Protein 4GYM (pdb70)

CATH classification: 3.10.180.10

Foldseek 3Di:
DAAAEEAEDEDQFQVLQVVLVVLLVDDWDPVQDDRADTWCQDPRYIYYGYLVVVCVVDPDHDDQLQVDADDEAEHEAPDPVSQCVNVVSQVVSPWAADDDWDDPQIKGWTQHNRNHIYMYYHPVPCPDDDD/DVPPPDDAAEEEEDEDQFQVLQVVLVVLLVDDWDVVQDDRADTWPLDPRYIYYGHNVVVCVVDPDHDDQLQVDADDEAEHEAPDPVSQVVNVVSQVVSQWAADDDWPPPCTKGWTQHNRNHIYMYYHPCCVVPPPVD

Sequence (268 aa):
QSRLTFVNLPVADVAASQAFFGTLGFEFNPKFTDESCACVVSEQAFVLIDRARFADFTSKPIADATATTEAIVCVSAIDRDDVDRFADTALGAGGTVARDPDYGFYGRSFHDLDGHLLWEVWSAEAVDAQPVSNAASQSRLTFVNLPVADVAASQAFFGTLGFEFNPKFTDESCACVVSEQAFVLIDRARFADFTSKPIADATATTEAIVCVSAIDRDDVDRFADTALGAGGTVARDPDYGFYGRSFHDLDGHLLWEEVWSAEAVEEQGPAD

Radius of gyration: 17.68 Å; Cα contacts (8 Å, |Δi|>4): 600; chains: 2; bounding box: 45×44×38 Å

Nearest PDB structures (foldseek):
  4gym-assembly1_A  TM=1.008E+00  e=8.991E-26  Conexibacter woesei DSM 14684
  4gym-assembly1_B  TM=9.732E-01  e=5.922E-24  Conexibacter woesei DSM 14684
  4pav-assembly6_F  TM=8.507E-01  e=1.527E-09  Staphylococcus aureus
  4pav-assembly2_B  TM=8.126E-01  e=8.628E-10  Staphylococcus aureus
  1npb-assembly2_D  TM=7.392E-01  e=2.904E-06  Serratia marcescens

InterPro domains:
  IPR029068 Glyoxalase/Bleomycin resistance protein/Dihydroxybiphenyl dioxygenase [G3DSA:3.10.180.10] (1-146)
  IPR029068 Glyoxalase/Bleomycin resistance protein/Dihydroxybiphenyl dioxygenase [SSF54593] (6-134)
  IPR037523 Vicinal oxygen chelate (VOC), core domain [PS51819] (6-130)
  IPR053863 Glyoxalase/Bleomycin resistance-like, N-terminal [PF22677] (6-46)

Organism: Conexibacter woesei (strain DSM 14684 / CCUG 47730 / CIP 108061 / JCM 11494 / NBRC 100937 / ID131577) (NCBI:txid469383)

Secondary structure (DSSP, 8-state):
----EEEE-EES-HHHHHHHHHHTT----GGG-BTTB----BTTEE--EEHHHHGGG-SSPBP-TTT-BS-EEEE--SSHHHHHHHHHHHHHTT-EE-S---------EEE-TT--EEE---TTT---B--/----PPP--EEEE-EES-HHHHHHHHHHTT--B-GGG-BTTB----BTTEE--EEHHHHGGG-SSPBP-TTT-BS-EEEE--SSHHHHHHHHHHHHHTT-EEEE---------EEE-TT--EEE---HHHHHH-TT-

Structure (mmCIF, N/CA/C/O backbone):
data_4GYM
#
_entry.id   4GYM
#
_cell.length_a   58.943
_cell.length_b   58.943
_cell.length_c   164.990
_cell.angle_alpha   90.000
_cell.angle_beta   90.000
_cell.angle_gamma   90.000
#
_symmetry.space_group_name_H-M   'P 43 21 2'
#
loop_
_entity.id
_entity.type
_entity.pdbx_description
1 polymer 'Glyoxalase/bleomycin resistance protein/dioxygenase'
2 non-polymer 'POTASSIUM ION'
3 non-polymer 'SODIUM ION'
4 non-polymer 2-AMINO-2-HYDROXYMETHYL-PROPANE-1,3-DIOL
5 water water
#
loop_
_atom_site.group_PDB
_atom_site.id
_atom_site.type_symbol
_atom_site.label_atom_id
_atom_site.label_alt_id
_atom_site.label_comp_id
_atom_site.label_asym_id
_atom_site.label_entity_id
_atom_site.label_seq_id
_atom_site.pdbx_PDB_ins_code
_atom_site.Cartn_x
_atom_site.Cartn_y
_atom_site.Cartn_z
_atom_site.occupancy
_atom_site.B_iso_or_equiv
_atom_site.auth_seq_id
_atom_site.auth_comp_id
_atom_site.auth_asym_id
_atom_site.auth_atom_id
_atom_site.pdbx_PDB_model_num
ATOM 1 N N . GLN A 1 7 ? 33.460 4.417 72.379 1.00 40.10 4 GLN A N 1
ATOM 2 C CA . GLN A 1 7 ? 32.490 5.522 72.147 1.00 32.61 4 GLN A CA 1
ATOM 3 C C . GLN A 1 7 ? 31.755 5.308 70.823 1.00 29.25 4 GLN A C 1
ATOM 4 O O . GLN A 1 7 ? 32.270 4.628 69.937 1.00 29.69 4 GLN A O 1
ATOM 10 N N . SER A 1 8 ? 30.565 5.892 70.690 1.00 25.91 5 SER A N 1
ATOM 11 C CA . SER A 1 8 ? 29.832 5.888 69.410 1.00 22.14 5 SER A CA 1
ATOM 12 C C . SER A 1 8 ? 30.678 6.542 68.318 1.00 19.79 5 SER A C 1
ATOM 13 O O . SER A 1 8 ? 31.382 7.515 68.569 1.00 23.11 5 SER A O 1
ATOM 16 N N . ARG A 1 9 ? 30.638 5.948 67.137 1.00 13.57 6 ARG A N 1
ATOM 17 C CA . ARG A 1 9 ? 31.218 6.500 65.906 1.00 11.74 6 ARG A CA 1
ATOM 18 C C . ARG A 1 9 ? 30.076 6.727 64.927 1.00 11.09 6 ARG A C 1
ATOM 19 O O . ARG A 1 9 ? 29.028 6.045 64.998 1.00 11.75 6 ARG A O 1
ATOM 27 N N . LEU A 1 10 ? 30.258 7.680 64.013 1.00 9.81 7 LEU A N 1
ATOM 28 C CA . LEU A 1 10 ? 29.358 7.789 62.859 1.00 8.75 7 LEU A CA 1
ATOM 29 C C . LEU A 1 10 ? 29.656 6.663 61.855 1.00 8.67 7 LEU A C 1
ATOM 30 O O . LEU A 1 10 ? 30.783 6.151 61.782 1.00 10.34 7 LEU A O 1
ATOM 35 N N . THR A 1 11 ? 28.636 6.294 61.081 1.00 7.81 8 THR A N 1
ATOM 36 C CA . THR A 1 11 ? 28.725 5.238 60.069 1.00 7.22 8 THR A CA 1
ATOM 37 C C . THR A 1 11 ? 28.424 5.803 58.696 1.00 7.64 8 THR A C 1
ATOM 38 O O . THR A 1 11 ? 27.416 6.486 58.512 1.00 8.00 8 THR A O 1
ATOM 42 N N . PHE A 1 12 ? 29.298 5.515 57.740 1.00 8.16 9 PHE A N 1
ATOM 43 C CA . PHE A 1 12 ? 29.058 5.922 56.330 1.00 8.52 9 PHE A CA 1
ATOM 44 C C . PHE A 1 12 ? 29.138 4.667 55.495 1.00 8.54 9 PHE A C 1
ATOM 45 O O . PHE A 1 12 ? 30.209 4.068 55.381 1.00 10.45 9 PHE A O 1
ATOM 53 N N . VAL A 1 13 ? 28.018 4.245 54.929 1.00 7.86 10 VAL A N 1
ATOM 54 C CA . VAL A 1 13 ? 28.004 3.038 54.098 1.00 7.80 10 VAL A CA 1
ATOM 55 C C . VAL A 1 13 ? 28.194 3.500 52.656 1.00 8.67 10 VAL A C 1
ATOM 56 O O . VAL A 1 13 ? 27.344 4.235 52.134 1.00 9.29 10 VAL A O 1
ATOM 60 N N . ASN A 1 14 ? 29.320 3.147 52.037 1.00 7.66 11 ASN A N 1
ATOM 61 C CA . ASN A 1 14 ? 29.610 3.641 50.683 1.00 7.68 11 ASN A CA 1
ATOM 62 C C . ASN A 1 14 ? 29.219 2.608 49.654 1.00 7.66 11 ASN A C 1
ATOM 63 O O . ASN A 1 14 ? 29.707 1.473 49.704 1.00 8.20 11 ASN A O 1
ATOM 68 N N . LEU A 1 15 ? 28.328 3.003 48.738 1.00 7.34 12 LEU A N 1
ATOM 69 C CA . LEU A 1 15 ? 27.839 2.089 47.711 1.00 7.54 12 LEU A CA 1
ATOM 70 C C . LEU A 1 15 ? 28.138 2.650 46.352 1.00 7.51 12 LEU A C 1
ATOM 71 O O . LEU A 1 15 ? 27.856 3.802 46.104 1.00 8.68 12 LEU A O 1
ATOM 76 N N . PRO A 1 16 ? 28.674 1.838 45.445 1.00 7.78 13 PRO A N 1
ATOM 77 C CA . PRO A 1 16 ? 28.911 2.315 44.062 1.00 7.95 13 PRO A CA 1
ATOM 78 C C . PRO A 1 16 ? 27.625 2.346 43.249 1.00 8.22 13 PRO A C 1
ATOM 79 O O . PRO A 1 16 ? 26.790 1.428 43.342 1.00 9.44 13 PRO A O 1
ATOM 83 N N . VAL A 1 17 ? 27.443 3.407 42.473 1.00 8.37 14 VAL A N 1
ATOM 84 C CA . VAL A 1 17 ? 26.239 3.551 41.640 1.00 8.75 14 VAL A CA 1
ATOM 85 C C . VAL A 1 17 ? 26.625 3.993 40.240 1.00 8.95 14 VAL A C 1
ATOM 86 O O . VAL A 1 17 ? 27.629 4.685 40.066 1.00 9.88 14 VAL A O 1
ATOM 90 N N . ALA A 1 18 ? 25.845 3.572 39.242 1.00 9.78 15 ALA A N 1
ATOM 91 C CA . ALA A 1 18 ? 26.122 3.951 37.858 1.00 10.66 15 ALA A CA 1
ATOM 92 C C . ALA A 1 18 ? 25.770 5.410 37.584 1.00 11.56 15 ALA A C 1
ATOM 93 O O . ALA A 1 18 ? 26.407 6.051 36.732 1.00 14.25 15 ALA A O 1
ATOM 95 N N . ASP A 1 19 ? 24.734 5.919 38.254 1.00 10.36 16 ASP A N 1
ATOM 96 C CA . ASP A 1 19 ? 24.184 7.250 37.931 1.00 11.86 16 ASP A CA 1
ATOM 97 C C . ASP A 1 19 ? 23.776 7.866 39.269 1.00 10.82 16 ASP A C 1
ATOM 98 O O . ASP A 1 19 ? 22.739 7.519 39.837 1.00 11.28 16 ASP A O 1
ATOM 103 N N . VAL A 1 20 ? 24.631 8.750 39.778 1.00 10.66 17 VAL A N 1
ATOM 104 C CA . VAL A 1 20 ? 24.401 9.416 41.068 1.00 10.85 17 VAL A CA 1
ATOM 105 C C . VAL A 1 20 ? 23.060 10.147 41.081 1.00 9.95 17 VAL A C 1
ATOM 106 O O . VAL A 1 20 ? 22.281 10.015 42.019 1.00 10.51 17 VAL A O 1
ATOM 110 N N . ALA A 1 21 ? 22.777 10.909 40.032 1.00 11.50 18 ALA A N 1
ATOM 111 C CA . ALA A 1 21 ? 21.520 11.645 39.987 1.00 11.76 18 ALA A CA 1
ATOM 112 C C . ALA A 1 21 ? 20.314 10.715 40.053 1.00 11.72 18 ALA A C 1
ATOM 113 O O . ALA A 1 21 ? 19.356 10.995 40.795 1.00 12.28 18 ALA A O 1
ATOM 115 N N . ALA A 1 22 ? 20.372 9.593 39.340 1.00 11.23 19 ALA A N 1
ATOM 116 C CA . ALA A 1 22 ? 19.226 8.650 39.345 1.00 12.05 19 ALA A CA 1
ATOM 117 C C . ALA A 1 22 ? 19.080 8.037 40.739 1.00 10.90 19 ALA A C 1
ATOM 118 O O . ALA A 1 22 ? 17.964 7.823 41.226 1.00 12.85 19 ALA A O 1
ATOM 120 N N . SER A 1 23 ? 20.206 7.744 41.388 1.00 9.90 20 SER A N 1
ATOM 121 C CA . SER A 1 23 ? 20.158 7.109 42.719 1.00 9.96 20 SER A CA 1
ATOM 122 C C . SER A 1 23 ? 19.632 8.085 43.745 1.00 10.31 20 SER A C 1
ATOM 123 O O . SER A 1 23 ? 18.821 7.732 44.591 1.00 10.52 20 SER A O 1
ATOM 126 N N . GLN A 1 24 ? 20.112 9.323 43.670 1.00 10.34 21 GLN A N 1
ATOM 127 C CA . GLN A 1 24 ? 19.657 10.365 44.571 1.00 11.82 21 GLN A CA 1
ATOM 128 C C . GLN A 1 24 ? 18.149 10.572 44.416 1.00 11.42 21 GLN A C 1
ATOM 129 O O . GLN A 1 24 ? 17.449 10.716 45.409 1.00 13.90 21 GLN A O 1
ATOM 135 N N . ALA A 1 25 ? 17.642 10.561 43.185 1.00 11.09 22 ALA A N 1
ATOM 136 C CA . ALA A 1 25 ? 16.180 10.678 42.982 1.00 12.02 22 ALA A CA 1
ATOM 137 C C . ALA A 1 25 ? 15.421 9.475 43.580 1.00 10.81 22 ALA A C 1
ATOM 138 O O . ALA A 1 25 ? 14.355 9.637 44.165 1.00 14.67 22 ALA A O 1
ATOM 140 N N . PHE A 1 26 ? 15.944 8.272 43.384 1.00 10.23 23 PHE A N 1
ATOM 141 C CA . PHE A 1 26 ? 15.307 7.053 43.923 1.00 10.00 23 PHE A CA 1
ATOM 142 C C . PHE A 1 26 ? 15.147 7.134 45.440 1.00 10.16 23 PHE A C 1
ATOM 143 O O . PHE A 1 26 ? 14.047 6.936 45.999 1.00 10.91 23 PHE A O 1
ATOM 151 N N . PHE A 1 27 ? 16.256 7.422 46.117 1.00 9.37 24 PHE A N 1
ATOM 152 C CA . PHE A 1 27 ? 16.233 7.533 47.572 1.00 9.05 24 PHE A CA 1
ATOM 153 C C . PHE A 1 27 ? 15.471 8.743 48.089 1.00 10.41 24 PHE A C 1
ATOM 154 O O . PHE A 1 27 ? 14.848 8.666 49.157 1.00 10.98 24 PHE A O 1
ATOM 162 N N . GLY A 1 28 ? 15.459 9.838 47.323 1.00 10.59 25 GLY A N 1
ATOM 163 C CA . GLY A 1 28 ? 14.604 10.973 47.671 1.00 11.69 25 GLY A CA 1
ATOM 164 C C . GLY A 1 28 ? 13.117 10.572 47.653 1.00 12.40 25 GLY A C 1
ATOM 165 O O . GLY A 1 28 ? 12.318 10.953 48.530 1.00 14.64 25 GLY A O 1
ATOM 166 N N . THR A 1 29 ? 12.745 9.762 46.668 1.00 12.29 26 THR A N 1
ATOM 167 C CA . THR A 1 29 ? 11.378 9.261 46.542 1.00 13.79 26 THR A CA 1
ATOM 168 C C . THR A 1 29 ? 10.985 8.405 47.750 1.00 12.41 26 THR A C 1
ATOM 169 O O . THR A 1 29 ? 9.809 8.425 48.201 1.00 14.08 26 THR A O 1
ATOM 173 N N . LEU A 1 30 ? 11.968 7.687 48.295 1.00 12.50 27 LEU A N 1
ATOM 174 C CA . LEU A 1 30 ? 11.778 6.944 49.553 1.00 11.13 27 LEU A CA 1
ATOM 175 C C . LEU A 1 30 ? 11.715 7.816 50.814 1.00 13.22 27 LEU A C 1
ATOM 176 O O . LEU A 1 30 ? 11.410 7.318 51.894 1.00 14.58 27 LEU A O 1
ATOM 181 N N . GLY A 1 31 ? 11.980 9.114 50.672 1.00 11.84 28 GLY A N 1
ATOM 182 C CA . GLY A 1 31 ? 11.836 10.046 51.790 1.00 13.68 28 GLY A CA 1
ATOM 183 C C . GLY A 1 31 ? 13.140 10.414 52.467 1.00 13.72 28 GLY A C 1
ATOM 184 O O . GLY A 1 31 ? 13.130 11.103 53.482 1.00 16.19 28 GLY A O 1
ATOM 185 N N . PHE A 1 32 ? 14.267 9.949 51.931 1.00 12.74 29 PHE A N 1
ATOM 186 C CA . PHE A 1 32 ? 15.579 10.350 52.491 1.00 10.75 29 PHE A CA 1
ATOM 187 C C . PHE A 1 32 ? 15.992 11.762 52.088 1.00 12.41 29 PHE A C 1
ATOM 188 O O . PHE A 1 32 ? 15.779 12.161 50.945 1.00 14.88 29 PHE A O 1
ATOM 196 N N . GLU A 1 33 ? 16.557 12.491 53.047 1.00 14.37 30 GLU A N 1
ATOM 197 C CA . GLU A 1 33 ? 17.201 13.801 52.837 1.00 14.66 30 GLU A CA 1
ATOM 198 C C . GLU A 1 33 ? 18.654 13.581 52.456 1.00 12.69 30 GLU A C 1
ATOM 199 O O . GLU A 1 33 ? 19.228 12.527 52.773 1.00 11.23 30 GLU A O 1
ATOM 205 N N . PHE A 1 34 ? 19.252 14.573 51.794 1.00 12.91 31 PHE A N 1
ATOM 206 C CA . PHE A 1 34 ? 20.675 14.524 51.436 1.00 11.64 31 PHE A CA 1
ATOM 207 C C . PHE A 1 34 ? 21.417 15.704 52.058 1.00 12.29 31 PHE A C 1
ATOM 208 O O . PHE A 1 34 ? 20.876 16.810 52.155 1.00 15.38 31 PHE A O 1
ATOM 216 N N . ASN A 1 35 ? 22.656 15.485 52.466 1.00 11.74 32 ASN A N 1
ATOM 217 C CA . ASN A 1 35 ? 23.451 16.596 52.961 1.00 11.68 32 ASN A CA 1
ATOM 218 C C . ASN A 1 35 ? 24.140 17.302 51.794 1.00 11.65 32 ASN A C 1
ATOM 219 O O . ASN A 1 35 ? 25.021 16.718 51.153 1.00 12.11 32 ASN A O 1
ATOM 224 N N . PRO A 1 36 ? 23.736 18.559 51.506 1.00 12.00 33 PRO A N 1
ATOM 225 C CA . PRO A 1 36 ? 24.299 19.225 50.335 1.00 13.54 33 PRO A CA 1
ATOM 226 C C . PRO A 1 36 ? 25.811 19.425 50.414 1.00 14.25 33 PRO A C 1
ATOM 227 O O . PRO A 1 36 ? 26.475 19.471 49.383 1.00 16.31 33 PRO A O 1
ATOM 231 N N . LYS A 1 37 ? 26.359 19.527 51.616 1.00 15.02 34 LYS A N 1
ATOM 232 C CA . LYS A 1 37 ? 27.800 19.769 51.788 1.00 16.61 34 LYS A CA 1
ATOM 233 C C . LYS A 1 37 ? 28.670 18.569 51.423 1.00 16.87 34 LYS A C 1
ATOM 234 O O . LYS A 1 37 ? 29.884 18.714 51.187 1.00 17.72 34 LYS A O 1
ATOM 240 N N . PHE A 1 38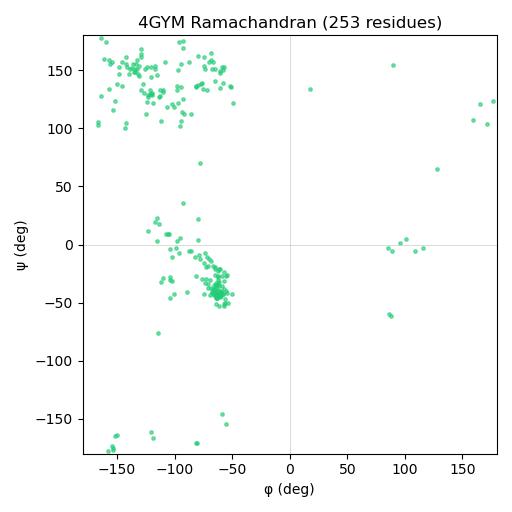 ? 28.044 17.388 51.383 1.00 14.42 35 PHE A N 1
ATOM 241 C CA . PHE A 1 38 ? 28.714 16.137 51.005 1.00 14.02 35 PHE A CA 1
ATOM 242 C C . PHE A 1 38 ? 28.119 15.527 49.744 1.00 13.81 35 PHE A C 1
ATOM 243 O O . PHE A 1 38 ? 28.328 14.335 49.457 1.00 16.33 35 PHE A O 1
ATOM 251 N N . THR A 1 39 ? 27.417 16.358 48.976 1.00 13.38 36 THR A N 1
ATOM 252 C CA . THR A 1 39 ? 26.755 15.903 47.762 1.00 14.09 36 THR A CA 1
ATOM 253 C C . THR A 1 39 ? 27.229 16.707 46.555 1.00 15.64 36 THR A C 1
ATOM 254 O O . THR A 1 39 ? 27.206 17.945 46.571 1.00 17.93 36 THR A O 1
ATOM 258 N N . ASP A 1 40 ? 27.672 16.003 45.517 1.00 16.00 37 ASP A N 1
ATOM 259 C CA . ASP A 1 40 ? 28.071 16.648 44.265 1.00 17.97 37 ASP A CA 1
ATOM 260 C C . ASP A 1 40 ? 27.801 15.678 43.111 1.00 19.17 37 ASP A C 1
ATOM 261 O O . ASP A 1 40 ? 27.056 14.717 43.287 1.00 17.79 37 ASP A O 1
ATOM 266 N N . GLU A 1 41 ? 28.375 15.922 41.933 1.00 20.57 38 GLU A N 1
ATOM 267 C CA . GLU A 1 41 ? 28.058 15.073 40.775 1.00 21.69 38 GLU A CA 1
ATOM 268 C C . GLU A 1 41 ? 28.519 13.643 40.960 1.00 20.65 38 GLU A C 1
ATOM 269 O O . GLU A 1 41 ? 27.955 12.723 40.366 1.00 26.85 38 GLU A O 1
ATOM 275 N N . SER A 1 42 ? 29.550 13.448 41.772 1.00 17.21 39 SER A N 1
ATOM 276 C CA . SER A 1 42 ? 30.126 12.114 41.898 1.00 18.04 39 SER A CA 1
ATOM 277 C C . SER A 1 42 ? 29.763 11.378 43.193 1.00 14.17 39 SER A C 1
ATOM 278 O O . SER A 1 42 ? 30.161 10.221 43.371 1.00 12.74 39 SER A O 1
ATOM 281 N N . CYS A 1 43 ? 29.034 12.037 44.094 1.00 13.61 40 CYS A N 1
ATOM 282 C CA . CYS A 1 43 ? 28.679 11.420 45.382 1.00 13.03 40 CYS A CA 1
ATOM 283 C C . CYS A 1 43 ? 27.452 12.083 45.928 1.00 13.40 40 CYS A C 1
ATOM 284 O O . CYS A 1 43 ? 27.404 13.299 45.960 1.00 15.12 40 CYS A O 1
ATOM 287 N N . ALA A 1 44 ? 26.481 11.303 46.401 1.00 12.38 41 ALA A N 1
ATOM 288 C CA . ALA A 1 44 ? 25.336 11.889 47.131 1.00 11.65 41 ALA A CA 1
ATOM 289 C C . ALA A 1 44 ? 25.274 11.312 48.531 1.00 12.02 41 ALA A C 1
ATOM 290 O O . ALA A 1 44 ? 25.363 10.093 48.715 1.00 11.77 41 ALA A O 1
ATOM 292 N N . CYS A 1 45 ? 25.182 12.199 49.513 1.00 10.94 42 CYS A N 1
ATOM 293 C CA . CYS A 1 45 ? 25.213 11.819 50.926 1.00 11.31 42 CYS A CA 1
ATOM 294 C C . CYS A 1 45 ? 23.807 11.676 51.492 1.00 11.21 42 CYS A C 1
ATOM 295 O O . CYS A 1 45 ? 23.193 12.670 51.898 1.00 12.04 42 CYS A O 1
ATOM 306 N N . VAL A 1 47 ? 21.044 10.835 54.122 1.00 8.29 44 VAL A N 1
ATOM 307 C CA . VAL A 1 47 ? 20.986 10.897 55.578 1.00 8.70 44 VAL A CA 1
ATOM 308 C C . VAL A 1 47 ? 19.990 9.835 56.056 1.00 8.57 44 VAL A C 1
ATOM 309 O O . VAL A 1 47 ? 18.830 9.855 55.666 1.00 10.49 44 VAL A O 1
ATOM 313 N N . VAL A 1 48 ? 20.435 8.921 56.919 1.00 8.75 45 VAL A N 1
ATOM 314 C CA . VAL A 1 48 ? 19.512 7.953 57.509 1.00 8.50 45 VAL A CA 1
ATOM 315 C C . VAL A 1 48 ? 19.133 8.374 58.930 1.00 9.06 45 VAL A C 1
ATOM 316 O O . VAL A 1 48 ? 17.962 8.284 59.328 1.00 9.87 45 VAL A O 1
ATOM 320 N N . SER A 1 49 ? 20.129 8.831 59.685 1.00 8.74 46 SER A N 1
ATOM 321 C CA . SER A 1 49 ? 19.900 9.452 60.984 1.00 8.91 46 SER A CA 1
ATOM 322 C C . SER A 1 49 ? 21.065 10.408 61.232 1.00 10.33 46 SER A C 1
ATOM 323 O O . SER A 1 49 ? 21.941 10.558 60.363 1.00 10.29 46 SER A O 1
ATOM 326 N N . GLU A 1 50 ? 21.105 11.016 62.428 1.00 10.17 47 GLU A N 1
ATOM 327 C CA . GLU A 1 50 ? 22.273 11.846 62.808 1.00 11.43 47 GLU A CA 1
ATOM 328 C C . GLU A 1 50 ? 23.573 11.052 62.823 1.00 10.47 47 GLU A C 1
ATOM 329 O O . GLU A 1 50 ? 24.656 11.641 62.750 1.00 11.66 47 GLU A O 1
ATOM 335 N N . GLN A 1 51 ? 23.474 9.722 62.936 1.00 8.64 48 GLN A N 1
ATOM 336 C CA . GLN A 1 51 ? 24.669 8.922 63.145 1.00 9.39 48 GLN A CA 1
ATOM 337 C C . GLN A 1 51 ? 24.974 7.968 61.986 1.00 8.36 48 GLN A C 1
ATOM 338 O O . GLN A 1 51 ? 25.901 7.206 62.060 1.00 9.08 48 GLN A O 1
ATOM 344 N N . ALA A 1 52 ? 24.191 8.002 60.917 1.00 7.84 49 ALA A N 1
ATOM 345 C CA . ALA A 1 52 ? 24.443 7.075 59.817 1.00 7.54 49 ALA A CA 1
ATOM 346 C C . ALA A 1 52 ? 24.028 7.654 58.504 1.00 7.53 49 ALA A C 1
ATOM 347 O O . ALA A 1 52 ? 22.948 8.246 58.392 1.00 7.45 49 ALA A O 1
ATOM 349 N N . PHE A 1 53 ? 24.875 7.425 57.502 1.00 7.65 50 PHE A N 1
ATOM 350 C CA . PHE A 1 53 ? 24.726 8.013 56.175 1.00 8.01 50 PHE A CA 1
ATOM 351 C C . PHE A 1 53 ? 25.047 6.948 55.154 1.00 8.52 50 PHE A C 1
ATOM 352 O O . PHE A 1 53 ? 25.858 6.043 55.418 1.00 8.61 50 PHE A O 1
ATOM 360 N N . VAL A 1 54 ? 24.432 7.069 53.981 1.00 7.95 51 VAL A N 1
ATOM 361 C CA . VAL A 1 54 ? 24.754 6.161 52.897 1.00 8.53 51 VAL A CA 1
ATOM 362 C C . VAL A 1 54 ? 25.298 7.036 51.768 1.00 8.95 51 VAL A C 1
ATOM 363 O O . VAL A 1 54 ? 24.593 7.920 51.272 1.00 9.74 51 VAL A O 1
ATOM 383 N N . LEU A 1 56 ? 26.308 7.492 48.097 1.00 9.05 53 LEU A N 1
ATOM 384 C CA . LEU A 1 56 ? 26.058 6.953 46.758 1.00 10.12 53 LEU A CA 1
ATOM 385 C C . LEU A 1 56 ? 27.131 7.501 45.841 1.00 11.85 53 LEU A C 1
ATOM 386 O O . LEU A 1 56 ? 27.102 8.684 45.500 1.00 12.87 53 LEU A O 1
ATOM 391 N N . ILE A 1 57 ? 28.090 6.649 45.471 1.00 8.46 54 ILE A N 1
ATOM 392 C CA . ILE A 1 57 ? 29.323 7.118 44.856 1.00 9.58 54 ILE A CA 1
ATOM 393 C C . ILE A 1 57 ? 29.411 6.639 43.419 1.00 9.02 54 ILE A C 1
ATOM 394 O O . ILE A 1 57 ? 29.319 5.431 43.156 1.00 8.87 54 ILE A O 1
ATOM 399 N N . ASP A 1 58 ? 29.630 7.559 42.483 1.00 9.27 55 ASP A N 1
ATOM 400 C CA . ASP A 1 58 ? 29.808 7.157 41.097 1.00 9.09 55 ASP A CA 1
ATOM 401 C C . ASP A 1 58 ? 30.878 6.066 40.984 1.00 8.50 55 ASP A C 1
ATOM 402 O O . ASP A 1 58 ? 31.940 6.180 41.613 1.00 10.67 55 ASP A O 1
ATOM 407 N N . ARG A 1 59 ? 30.606 5.028 40.179 1.00 10.08 56 ARG A N 1
ATOM 408 C CA . ARG A 1 59 ? 31.525 3.892 40.048 1.00 8.74 56 ARG A CA 1
ATOM 409 C C . ARG A 1 59 ? 32.991 4.309 39.770 1.00 9.70 56 ARG A C 1
ATOM 410 O O . ARG A 1 59 ? 33.919 3.743 40.349 1.00 10.18 56 ARG A O 1
ATOM 418 N N . ALA A 1 60 ? 33.203 5.289 38.895 1.00 10.66 57 ALA A N 1
ATOM 419 C CA . ALA A 1 60 ? 34.576 5.704 38.577 1.00 11.36 57 ALA A CA 1
ATOM 420 C C . ALA A 1 60 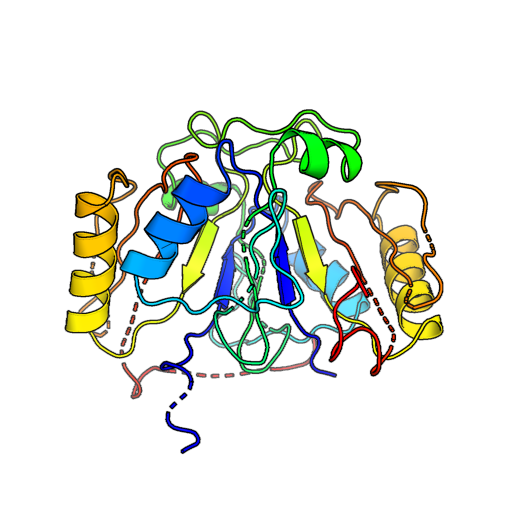? 35.324 6.285 39.780 1.00 12.17 57 ALA A C 1
ATOM 421 O O . ALA A 1 60 ? 36.535 6.078 39.923 1.00 15.83 57 ALA A O 1
ATOM 423 N N . ARG A 1 61 ? 34.598 6.993 40.643 1.00 10.76 58 ARG A N 1
ATOM 424 C CA . ARG A 1 61 ? 35.182 7.507 41.881 1.00 12.10 58 ARG A CA 1
ATOM 425 C C . ARG A 1 61 ? 35.365 6.371 42.901 1.00 11.16 58 ARG A C 1
ATOM 426 O O . ARG A 1 61 ? 36.399 6.297 43.583 1.00 12.63 58 ARG A O 1
ATOM 434 N N . PHE A 1 62 ? 34.365 5.490 43.013 1.00 9.80 59 PHE A N 1
ATOM 435 C CA . PHE A 1 62 ? 34.430 4.376 43.959 1.00 9.96 59 PHE A CA 1
ATOM 436 C C . PHE A 1 62 ? 35.645 3.476 43.696 1.00 10.31 59 PHE A C 1
ATOM 437 O O . PHE A 1 62 ? 36.284 2.966 44.643 1.00 11.89 59 PHE A O 1
ATOM 445 N N . ALA A 1 63 ? 35.981 3.312 42.410 1.00 10.89 60 ALA A N 1
ATOM 446 C CA . ALA A 1 63 ? 37.105 2.475 42.004 1.00 11.67 60 ALA A CA 1
ATOM 447 C C . ALA A 1 63 ? 38.422 2.950 42.613 1.00 13.41 60 ALA A C 1
ATOM 448 O O . ALA A 1 63 ? 39.346 2.151 42.775 1.00 15.19 60 ALA A O 1
ATOM 450 N N . ASP A 1 64 ? 38.532 4.247 42.922 1.00 13.57 61 ASP A N 1
ATOM 451 C CA . ASP A 1 64 ? 39.752 4.776 43.593 1.00 15.92 61 ASP A CA 1
ATOM 452 C C . ASP A 1 64 ? 39.938 4.239 45.027 1.00 14.94 61 ASP A C 1
ATOM 453 O O . ASP A 1 64 ? 41.041 4.305 45.574 1.00 18.16 61 ASP A O 1
ATOM 458 N N . PHE A 1 65 ? 38.874 3.709 45.630 1.00 13.30 62 PHE A N 1
ATOM 459 C CA . PHE A 1 65 ? 38.903 3.363 47.060 1.00 13.18 62 PHE A CA 1
ATOM 460 C C . PHE A 1 65 ? 39.222 1.904 47.286 1.00 13.18 62 PHE A C 1
ATOM 461 O O . PHE A 1 65 ? 39.387 1.466 48.437 1.00 15.61 62 PHE A O 1
ATOM 469 N N . THR A 1 66 ? 39.287 1.126 46.211 1.00 11.27 63 THR A N 1
ATOM 470 C CA . THR A 1 66 ? 39.543 -0.298 46.382 1.00 11.05 63 THR A CA 1
ATOM 471 C C . THR A 1 66 ? 40.483 -0.828 45.335 1.00 12.13 63 THR A C 1
ATOM 472 O O . THR A 1 66 ? 40.454 -0.383 44.183 1.00 14.11 63 THR A O 1
ATOM 476 N N . SER A 1 67 ? 41.300 -1.794 45.713 1.00 12.80 64 SER A N 1
ATOM 477 C CA . SER A 1 67 ? 42.167 -2.449 44.720 1.00 16.07 64 SER A CA 1
ATOM 478 C C . SER A 1 67 ? 41.495 -3.603 43.970 1.00 14.53 64 SER A C 1
ATOM 479 O O . SER A 1 67 ? 42.081 -4.179 43.042 1.00 17.43 64 SER A O 1
ATOM 482 N N . LYS A 1 68 ? 40.276 -3.943 44.377 1.00 12.22 65 LYS A N 1
ATOM 483 C CA . LYS A 1 68 ? 39.499 -5.005 43.759 1.00 12.26 65 LYS A CA 1
ATO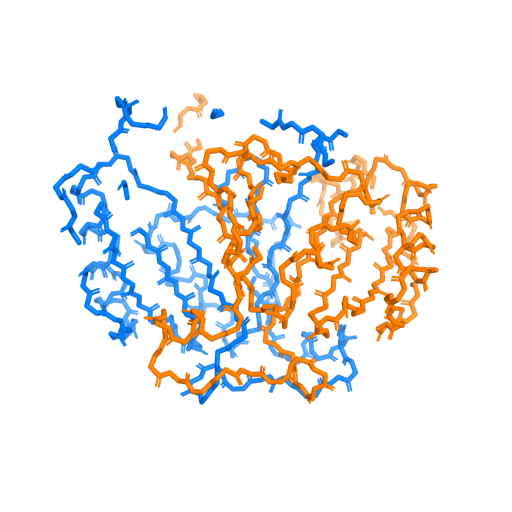M 484 C C . LYS A 1 68 ? 38.516 -4.430 42.743 1.00 12.14 65 LYS A C 1
ATOM 485 O O . LYS A 1 68 ? 38.032 -3.296 42.906 1.00 13.32 65 LYS A O 1
ATOM 491 N N . PRO A 1 69 ? 38.182 -5.205 41.690 1.00 12.45 66 PRO A N 1
ATOM 492 C CA . PRO A 1 69 ? 37.091 -4.764 40.797 1.00 12.14 66 PRO A CA 1
ATOM 493 C C . PRO A 1 69 ?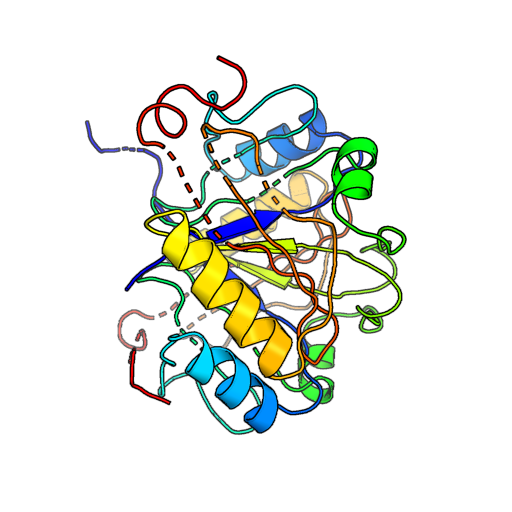 35.784 -4.574 41.562 1.00 11.09 66 PRO A C 1
ATOM 494 O O . PRO A 1 69 ? 35.536 -5.251 42.576 1.00 11.99 66 PRO A O 1
ATOM 498 N N . ILE A 1 70 ? 34.964 -3.652 41.077 1.00 10.77 67 ILE A N 1
ATOM 499 C CA . ILE A 1 70 ? 33.677 -3.402 41.674 1.00 10.58 67 ILE A CA 1
ATOM 500 C C . ILE A 1 70 ? 32.742 -4.558 41.377 1.00 11.12 67 ILE A C 1
ATOM 501 O O . ILE A 1 70 ? 32.623 -5.014 40.220 1.00 12.65 67 ILE A O 1
ATOM 506 N N . ALA A 1 71 ? 32.061 -5.027 42.420 1.00 10.89 68 ALA A N 1
ATOM 507 C CA . ALA A 1 71 ? 31.137 -6.153 42.291 1.00 11.85 68 ALA A CA 1
ATOM 508 C C . ALA A 1 71 ? 29.922 -5.785 41.453 1.00 11.92 68 ALA A C 1
ATOM 509 O O . ALA A 1 71 ? 29.482 -4.629 41.441 1.00 13.99 68 ALA A O 1
ATOM 511 N N . ASP A 1 72 ? 29.352 -6.772 40.781 1.00 12.34 69 ASP A N 1
ATOM 512 C CA . ASP A 1 72 ? 28.052 -6.572 40.142 1.00 13.18 69 ASP A CA 1
ATOM 513 C C . ASP A 1 72 ? 26.996 -7.055 41.135 1.00 12.20 69 ASP A C 1
ATOM 514 O O . ASP A 1 72 ? 26.834 -8.262 41.314 1.00 13.55 69 ASP A O 1
ATOM 519 N N . ALA A 1 73 ? 26.263 -6.128 41.763 1.00 11.53 70 ALA A N 1
ATOM 520 C CA . ALA A 1 73 ? 25.314 -6.515 42.832 1.00 11.94 70 ALA A CA 1
ATOM 521 C C . ALA A 1 73 ? 24.088 -7.238 42.298 1.00 12.22 70 ALA A C 1
ATOM 522 O O . ALA A 1 73 ? 23.330 -7.850 43.073 1.00 12.86 70 ALA A O 1
ATOM 524 N N . THR A 1 74 ? 23.918 -7.228 40.970 1.00 14.02 71 THR A N 1
ATOM 525 C CA . THR A 1 74 ? 22.839 -8.024 40.364 1.00 14.93 71 THR A CA 1
ATOM 526 C C . THR A 1 74 ? 23.263 -9.478 40.191 1.00 14.78 71 THR A C 1
ATOM 527 O O . THR A 1 74 ? 22.438 -10.341 39.879 1.00 18.66 71 THR A O 1
ATOM 531 N N . ALA A 1 75 ? 24.555 -9.745 40.388 1.00 13.99 72 ALA A N 1
ATOM 532 C CA . ALA A 1 75 ? 25.092 -11.099 40.186 1.00 15.38 72 ALA A CA 1
ATOM 533 C C . ALA A 1 75 ? 25.526 -11.760 41.481 1.00 15.40 72 ALA A C 1
ATOM 534 O O . ALA A 1 75 ? 25.441 -12.982 41.611 1.00 16.90 72 ALA A O 1
ATOM 536 N N . THR A 1 76 ? 26.003 -10.952 42.431 1.00 13.77 73 THR A N 1
ATOM 537 C CA . THR A 1 76 ? 26.465 -11.471 43.728 1.00 12.81 73 THR A CA 1
ATOM 538 C C . THR A 1 76 ? 26.067 -10.508 44.844 1.00 11.59 73 THR A C 1
ATOM 539 O O . THR A 1 76 ? 25.858 -9.314 44.587 1.00 13.77 73 THR A O 1
ATOM 543 N N . THR A 1 77 ? 25.939 -11.005 46.073 1.00 10.98 74 THR A N 1
ATOM 544 C CA . THR A 1 77 ? 25.597 -10.137 47.215 1.00 9.86 74 THR A CA 1
ATOM 545 C C . THR A 1 77 ? 26.722 -10.191 48.223 1.00 9.26 74 THR A C 1
ATOM 546 O O . THR A 1 77 ? 27.044 -11.279 48.711 1.00 10.26 74 THR A O 1
ATOM 550 N N . GLU A 1 78 ? 27.311 -9.034 48.544 1.00 9.73 75 GLU A N 1
ATOM 551 C CA . GLU A 1 78 ? 28.316 -8.942 49.606 1.00 9.25 75 GLU A CA 1
ATOM 552 C C . GLU A 1 78 ? 27.723 -8.367 50.883 1.00 9.35 75 GLU A C 1
ATOM 553 O O . GLU A 1 78 ? 28.183 -8.666 51.984 1.00 10.84 75 GLU A O 1
ATOM 559 N N . ALA A 1 79 ? 26.736 -7.484 50.724 1.00 9.69 76 ALA A N 1
ATOM 560 C CA . ALA A 1 79 ? 26.242 -6.731 51.870 1.00 8.89 76 ALA A CA 1
ATOM 561 C C . ALA A 1 79 ? 24.772 -6.458 51.674 1.00 9.96 76 ALA A C 1
ATOM 562 O O . ALA A 1 79 ? 24.313 -6.358 50.548 1.00 11.11 76 ALA A O 1
ATOM 564 N N . ILE A 1 80 ? 24.054 -6.311 52.778 1.00 8.58 77 ILE A N 1
ATOM 565 C CA . ILE A 1 80 ? 22.645 -5.899 52.729 1.00 8.80 77 ILE A CA 1
ATOM 566 C C . ILE A 1 80 ? 22.493 -4.728 53.705 1.00 9.32 77 ILE A C 1
ATOM 567 O O . ILE A 1 80 ? 22.999 -4.808 54.823 1.00 10.35 77 ILE A O 1
ATOM 572 N N . VAL A 1 81 ? 21.833 -3.658 53.279 1.00 7.80 78 VAL A N 1
ATOM 573 C CA . VAL A 1 81 ? 21.546 -2.522 54.158 1.00 8.23 78 VAL A CA 1
ATOM 574 C C . VAL A 1 81 ? 20.097 -2.589 54.604 1.00 8.44 78 VAL A C 1
ATOM 575 O O . VAL A 1 81 ? 19.200 -2.579 53.760 1.00 8.40 78 VAL A O 1
ATOM 579 N N . CYS A 1 82 ? 19.885 -2.657 55.920 1.00 7.72 79 CYS A N 1
ATOM 580 C CA . CYS A 1 82 ? 18.530 -2.695 56.480 1.00 8.36 79 CYS A CA 1
ATOM 581 C C . CYS A 1 82 ? 18.296 -1.407 57.232 1.00 8.15 79 CYS A C 1
ATOM 582 O O . CYS A 1 82 ? 19.153 -0.956 58.002 1.00 9.61 79 CYS A O 1
ATOM 585 N N . VAL A 1 83 ? 17.140 -0.803 56.978 1.00 7.28 80 VAL A N 1
ATOM 586 C CA . VAL A 1 83 ? 16.710 0.353 57.773 1.00 8.04 80 VAL A CA 1
ATOM 587 C C . VAL A 1 83 ? 15.459 -0.001 58.552 1.00 8.52 80 VAL A C 1
ATOM 588 O O . VAL A 1 83 ? 14.614 -0.777 58.081 1.00 9.23 80 VAL A O 1
ATOM 592 N N . SER A 1 84 ? 15.343 0.567 59.750 1.00 8.39 81 SER A N 1
ATOM 593 C CA . SER A 1 84 ? 14.159 0.322 60.561 1.00 8.84 81 SER A CA 1
ATOM 594 C C . SER A 1 84 ? 12.953 1.075 60.055 1.00 8.81 81 SER A C 1
ATOM 595 O O . SER A 1 84 ? 13.080 2.036 59.310 1.00 10.26 81 SER A O 1
ATOM 598 N N . ALA A 1 85 ? 11.785 0.619 60.486 1.00 9.28 82 ALA A N 1
ATOM 599 C CA . ALA A 1 85 ? 10.514 1.242 60.132 1.00 10.07 82 ALA A CA 1
ATOM 600 C C . ALA A 1 85 ? 9.706 1.436 61.386 1.00 12.50 82 ALA A C 1
ATOM 601 O O . ALA A 1 85 ? 9.842 0.690 62.350 1.00 12.97 82 ALA A O 1
ATOM 603 N N . ILE A 1 86 ? 8.825 2.427 61.348 1.00 12.82 83 ILE A N 1
ATOM 604 C CA . ILE A 1 86 ? 8.122 2.867 62.538 1.00 14.84 83 ILE A CA 1
ATOM 605 C C . ILE A 1 86 ? 6.913 1.964 62.847 1.00 15.01 83 ILE A C 1
ATOM 606 O O . ILE A 1 86 ? 6.515 1.799 64.028 1.00 15.79 83 ILE A O 1
ATOM 611 N N . ASP A 1 87 ? 6.362 1.351 61.798 1.00 13.20 84 ASP A N 1
ATOM 612 C CA . ASP A 1 87 ? 5.232 0.428 61.915 1.00 13.98 84 ASP A CA 1
ATOM 613 C C . ASP A 1 87 ? 5.095 -0.405 60.641 1.00 11.51 84 ASP A C 1
ATOM 614 O O . ASP A 1 87 ? 5.872 -0.232 59.696 1.00 12.80 84 ASP A O 1
ATOM 619 N N . ARG A 1 88 ? 4.126 -1.322 60.617 1.00 12.43 85 ARG A N 1
ATOM 620 C CA . ARG A 1 88 ? 3.932 -2.203 59.480 1.00 13.69 85 ARG A CA 1
ATOM 621 C C . ARG A 1 88 ? 3.591 -1.404 58.212 1.00 12.61 85 ARG A C 1
ATOM 622 O O . ARG A 1 88 ? 4.071 -1.712 57.123 1.00 13.44 85 ARG A O 1
ATOM 630 N N . ASP A 1 89 ? 2.782 -0.360 58.359 1.00 14.72 86 ASP A N 1
ATOM 631 C CA . ASP A 1 89 ? 2.431 0.462 57.201 1.00 14.62 86 ASP A CA 1
ATOM 632 C C . ASP A 1 89 ? 3.656 1.162 56.610 1.00 12.95 86 ASP A C 1
ATOM 633 O O . ASP A 1 89 ? 3.740 1.331 55.397 1.00 13.20 86 ASP A O 1
ATOM 638 N N . ASP A 1 90 ? 4.596 1.579 57.458 1.00 12.42 87 ASP A N 1
ATOM 639 C CA . ASP A 1 90 ? 5.869 2.164 56.976 1.00 11.81 87 ASP A CA 1
ATOM 640 C C . ASP A 1 90 ? 6.676 1.132 56.162 1.00 11.35 87 ASP A C 1
ATOM 641 O O . ASP A 1 90 ? 7.233 1.459 55.105 1.00 11.35 87 ASP A O 1
ATOM 646 N N . VAL A 1 91 ? 6.730 -0.116 56.641 1.00 10.37 88 VAL A N 1
ATOM 647 C CA . VAL A 1 91 ? 7.420 -1.180 55.887 1.00 9.44 88 VAL A CA 1
ATOM 648 C C . VAL A 1 91 ? 6.826 -1.310 54.477 1.00 10.83 88 VAL A C 1
ATOM 649 O O . VAL A 1 91 ? 7.548 -1.309 53.463 1.00 11.28 88 VAL A O 1
ATOM 653 N N . ASP A 1 92 ? 5.497 -1.404 54.414 1.00 10.95 89 ASP A N 1
ATOM 654 C CA . ASP A 1 92 ? 4.833 -1.594 53.126 1.00 11.47 89 ASP A CA 1
ATOM 655 C C . ASP A 1 92 ? 4.960 -0.371 52.219 1.00 11.89 89 ASP A C 1
ATOM 656 O O . ASP A 1 92 ? 5.221 -0.505 51.009 1.00 13.70 89 ASP A O 1
ATOM 661 N N . ARG A 1 93 ? 4.810 0.824 52.795 1.00 12.99 90 ARG A N 1
ATOM 662 C CA . ARG A 1 93 ? 4.923 2.050 52.012 1.00 13.79 90 ARG A CA 1
ATOM 663 C C . ARG A 1 93 ? 6.330 2.206 51.425 1.00 12.75 90 ARG A C 1
ATOM 664 O O . ARG A 1 93 ? 6.497 2.491 50.227 1.00 13.46 90 ARG A O 1
ATOM 672 N N . PHE A 1 94 ? 7.337 1.981 52.261 1.00 11.08 91 PHE A N 1
ATOM 673 C CA . PHE A 1 94 ? 8.730 2.092 51.834 1.00 10.49 91 PHE A CA 1
ATOM 674 C C . PHE A 1 94 ? 9.032 1.076 50.723 1.00 11.01 91 PHE A C 1
ATOM 675 O O . PHE A 1 94 ? 9.541 1.464 49.643 1.00 11.88 91 PHE A O 1
ATOM 683 N N . ALA A 1 95 ? 8.725 -0.211 50.977 1.00 9.73 92 ALA A N 1
ATOM 684 C CA . ALA A 1 95 ? 8.989 -1.243 49.966 1.00 10.37 92 ALA A CA 1
ATOM 685 C C . ALA A 1 95 ? 8.178 -1.071 48.675 1.00 11.30 92 ALA A C 1
ATOM 686 O O . ALA A 1 95 ? 8.742 -1.206 47.584 1.00 12.07 92 ALA A O 1
ATOM 688 N N . ASP A 1 96 ? 6.869 -0.787 48.785 1.00 12.16 93 ASP A N 1
ATOM 689 C CA . ASP A 1 96 ? 6.062 -0.529 47.599 1.00 13.39 93 ASP A CA 1
ATOM 690 C C . ASP A 1 96 ? 6.589 0.657 46.807 1.00 13.31 93 AS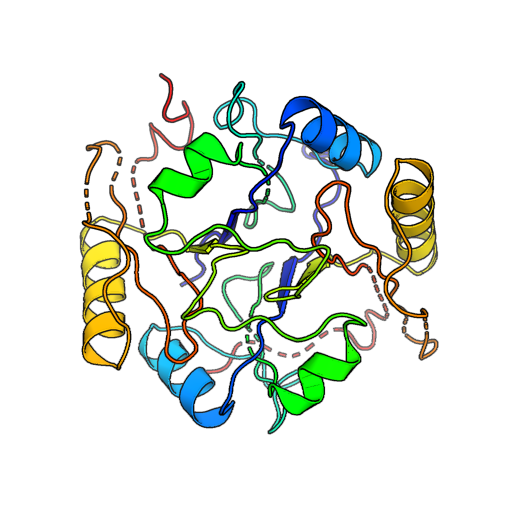P A C 1
ATOM 691 O O . ASP A 1 96 ? 6.627 0.606 45.567 1.00 14.04 93 ASP A O 1
ATOM 696 N N . THR A 1 97 ? 7.015 1.717 47.511 1.00 11.47 94 THR A N 1
ATOM 697 C CA . THR A 1 97 ? 7.569 2.893 46.843 1.00 12.86 94 THR A CA 1
ATOM 698 C C . THR A 1 97 ? 8.855 2.556 46.109 1.00 13.03 94 THR A C 1
ATOM 699 O O . THR A 1 97 ? 9.061 2.999 44.967 1.00 14.30 94 THR A O 1
ATOM 703 N N . ALA A 1 98 ? 9.709 1.749 46.745 1.00 11.23 95 ALA A N 1
ATOM 704 C CA . ALA A 1 98 ? 10.963 1.343 46.125 1.00 11.92 95 ALA A CA 1
ATOM 705 C C . ALA A 1 98 ? 10.709 0.580 44.836 1.00 12.23 95 ALA A C 1
ATOM 706 O O . ALA A 1 98 ? 11.346 0.836 43.803 1.00 13.48 95 ALA A O 1
ATOM 708 N N . LEU A 1 99 ? 9.765 -0.354 44.891 1.00 13.33 96 LEU A N 1
ATOM 709 C CA . LEU A 1 99 ? 9.445 -1.173 43.719 1.00 15.31 96 LEU A CA 1
ATOM 710 C C . LEU A 1 99 ? 8.865 -0.308 42.603 1.00 16.13 96 LEU A C 1
ATOM 711 O O . LEU A 1 99 ? 9.179 -0.520 41.432 1.00 21.81 96 LEU A O 1
ATOM 716 N N . GLY A 1 100 ? 8.046 0.678 42.970 1.00 14.11 97 GLY A N 1
ATOM 717 C CA . GLY A 1 100 ? 7.434 1.563 41.971 1.00 17.63 97 GLY A CA 1
ATOM 718 C C . GLY A 1 100 ? 8.430 2.543 41.357 1.00 18.17 97 GLY A C 1
ATOM 719 O O . GLY A 1 100 ? 8.176 3.105 40.291 1.00 19.91 97 GLY A O 1
ATOM 720 N N . ALA A 1 101 ? 9.550 2.755 42.048 1.00 16.42 98 ALA A N 1
ATOM 721 C CA . ALA A 1 101 ? 10.580 3.712 41.638 1.00 15.81 98 ALA A CA 1
ATOM 722 C C . ALA A 1 101 ? 11.707 3.064 40.835 1.00 16.61 98 ALA A C 1
ATOM 723 O O . ALA A 1 101 ? 12.683 3.737 40.497 1.00 17.83 98 ALA A O 1
ATOM 725 N N . GLY A 1 102 ? 11.556 1.773 40.526 1.00 15.57 99 GLY A N 1
ATOM 726 C CA . GLY A 1 102 ? 12.491 1.039 39.676 1.00 17.94 99 GLY A CA 1
ATOM 727 C C . GLY A 1 102 ? 13.221 -0.081 40.392 1.00 16.95 99 GLY A C 1
ATOM 728 O O . GLY A 1 102 ? 13.991 -0.814 39.765 1.00 17.29 99 GLY A O 1
ATOM 729 N N . GLY A 1 103 ? 12.983 -0.226 41.697 1.00 14.45 100 GLY A N 1
ATOM 730 C CA . GLY A 1 103 ? 13.567 -1.329 42.464 1.00 13.25 100 GLY A CA 1
ATOM 731 C C . GLY A 1 103 ? 12.955 -2.652 42.039 1.00 14.42 100 GLY A C 1
ATOM 732 O O . GLY A 1 103 ? 11.923 -2.683 41.367 1.00 18.33 100 GLY A O 1
ATOM 733 N N . THR A 1 104 ? 13.600 -3.745 42.412 1.00 12.93 101 THR A N 1
ATOM 734 C CA . THR A 1 104 ? 13.125 -5.078 42.010 1.00 14.88 101 THR A CA 1
ATOM 735 C C . THR A 1 104 ? 13.017 -6.023 43.215 1.00 14.64 101 THR A C 1
ATOM 736 O O . THR A 1 104 ? 13.606 -5.773 44.286 1.00 12.14 101 THR A O 1
ATOM 740 N N . VAL A 1 105 ? 12.255 -7.098 43.042 1.00 16.57 102 VAL A N 1
ATOM 741 C CA . VAL A 1 105 ? 11.987 -8.045 44.132 1.00 17.97 102 VAL A CA 1
ATOM 742 C C . VAL A 1 105 ? 13.268 -8.738 44.571 1.00 16.51 102 VAL A C 1
ATOM 743 O O . VAL A 1 105 ? 14.155 -9.042 43.746 1.00 19.98 102 VAL A O 1
ATOM 747 N N . ALA A 1 106 ? 13.394 -8.931 45.876 1.00 16.72 103 ALA A N 1
ATOM 748 C CA . ALA A 1 106 ? 14.548 -9.626 46.435 1.00 17.36 103 ALA A CA 1
ATOM 749 C C . ALA A 1 106 ? 14.106 -10.940 47.071 1.00 18.05 103 ALA A C 1
ATOM 750 O O . ALA A 1 106 ? 14.267 -11.990 46.476 1.00 26.50 103 ALA A O 1
ATOM 752 N N . ARG A 1 107 ? 13.504 -10.875 48.250 1.00 15.39 104 ARG A N 1
ATOM 753 C CA . ARG A 1 107 ? 13.004 -12.056 48.929 1.00 17.12 104 ARG A CA 1
ATOM 754 C C . ARG A 1 107 ? 11.561 -11.824 49.349 1.00 14.30 104 ARG A C 1
ATOM 755 O O . ARG A 1 107 ? 11.091 -10.694 49.401 1.00 13.17 104 ARG A O 1
ATOM 763 N N . ASP A 1 108 ? 10.866 -12.899 49.676 1.00 15.58 105 ASP A N 1
ATOM 764 C CA . ASP A 1 108 ? 9.523 -12.795 50.227 1.00 16.51 105 ASP A CA 1
ATOM 765 C C . ASP A 1 108 ? 9.493 -11.986 51.519 1.00 14.20 105 ASP A C 1
ATOM 766 O O . ASP A 1 108 ? 10.474 -11.934 52.233 1.00 14.44 105 ASP A O 1
ATOM 771 N N . PRO A 1 109 ? 8.351 -11.348 51.817 1.00 13.82 106 PRO A N 1
ATOM 772 C CA . PRO A 1 109 ? 8.288 -10.688 53.113 1.00 13.45 106 PRO A CA 1
ATOM 773 C C . PRO A 1 109 ? 8.507 -11.657 54.268 1.00 13.08 106 PRO A C 1
ATOM 774 O O . PRO A 1 109 ? 8.128 -12.839 54.176 1.00 14.08 106 PRO A O 1
ATOM 786 N N . ASP A 1 111 ? 7.314 -12.227 57.979 1.00 13.35 108 ASP A N 1
ATOM 787 C CA . ASP A 1 111 ? 6.205 -11.762 58.820 1.00 12.77 108 ASP A CA 1
ATOM 788 C C . ASP A 1 111 ? 5.956 -12.677 60.012 1.00 13.38 108 ASP A C 1
ATOM 789 O O . ASP A 1 111 ? 5.419 -13.778 59.857 1.00 15.20 108 ASP A O 1
ATOM 794 N N . TYR A 1 112 ? 6.326 -12.196 61.197 1.00 12.90 109 TYR A N 1
ATOM 795 C CA . TYR A 1 112 ? 6.066 -12.905 62.459 1.00 14.26 109 TYR A CA 1
ATOM 796 C C . TYR A 1 112 ? 4.933 -12.240 63.239 1.00 16.21 109 TYR A C 1
ATOM 797 O O . TYR A 1 112 ? 4.686 -12.582 64.409 1.00 16.07 109 TYR A O 1
ATOM 806 N N . GLY A 1 113 ? 4.248 -11.280 62.609 1.00 16.13 110 GLY A N 1
ATOM 807 C CA . GLY A 1 113 ? 3.172 -10.560 63.294 1.00 16.84 110 GLY A CA 1
ATOM 808 C C . GLY A 1 113 ? 3.718 -9.376 64.075 1.00 18.60 110 GLY A C 1
ATOM 809 O O . GLY A 1 113 ? 3.375 -8.208 63.796 1.00 22.22 110 GLY A O 1
ATOM 810 N N . PHE A 1 114 ? 4.605 -9.668 65.022 1.00 15.90 111 PHE A N 1
ATOM 811 C CA . PHE A 1 114 ? 5.254 -8.635 65.831 1.00 15.48 111 PHE A CA 1
ATOM 812 C C . PHE A 1 114 ? 6.593 -8.160 65.260 1.00 14.67 111 PHE A C 1
ATOM 813 O O . PHE A 1 114 ? 7.240 -7.263 65.842 1.00 15.15 111 PHE A O 1
ATOM 837 N N . TYR A 1 116 ? 8.115 -7.515 61.108 1.00 12.28 113 TYR A N 1
ATOM 838 C CA . TYR A 1 116 ? 7.688 -7.515 59.718 1.00 11.21 113 TYR A CA 1
ATOM 839 C C . TYR A 1 116 ? 8.744 -6.833 58.870 1.00 11.77 113 TYR A C 1
ATOM 840 O O . TYR A 1 116 ? 9.069 -5.685 59.109 1.00 11.89 113 TYR A O 1
ATOM 849 N N . GLY A 1 117 ? 9.300 -7.545 57.897 1.00 11.72 114 GLY A N 1
ATOM 850 C CA . GLY A 1 117 ? 10.329 -6.954 57.050 1.00 10.75 114 GLY A CA 1
ATOM 851 C C . GLY A 1 117 ? 10.098 -7.277 55.591 1.00 10.78 114 GLY A C 1
ATOM 852 O O . GLY A 1 117 ? 9.526 -8.321 55.258 1.00 12.35 114 GLY A O 1
ATOM 853 N N . ARG A 1 118 ? 10.508 -6.349 54.726 1.00 10.17 115 ARG A N 1
ATOM 854 C CA . ARG A 1 118 ? 10.479 -6.560 53.289 1.00 9.85 115 ARG A CA 1
ATOM 855 C C . ARG A 1 118 ? 11.831 -6.231 52.678 1.00 9.31 115 ARG A C 1
ATOM 856 O O . ARG A 1 118 ? 12.685 -5.630 53.322 1.00 10.99 115 ARG A O 1
ATOM 864 N N . SER A 1 119 ? 12.023 -6.607 51.422 1.00 9.39 116 SER A N 1
ATOM 865 C CA . SER A 1 119 ? 13.321 -6.392 50.785 1.00 9.49 116 SER A CA 1
ATOM 866 C C . SER A 1 119 ? 13.160 -5.994 49.318 1.00 9.81 116 SER A C 1
ATOM 867 O O . SER A 1 119 ? 12.113 -6.182 48.728 1.00 12.29 116 SER A O 1
ATOM 870 N N . PHE A 1 120 ? 14.205 -5.410 48.758 1.00 9.30 117 PHE A N 1
ATOM 871 C CA . PHE A 1 120 ? 14.257 -5.102 47.329 1.00 8.81 117 PHE A CA 1
ATOM 872 C C . PHE A 1 120 ? 15.710 -4.885 46.944 1.00 8.83 117 PHE A C 1
ATOM 873 O O . PHE A 1 120 ? 16.538 -4.598 47.799 1.00 9.59 117 PHE A O 1
ATOM 881 N N . HIS A 1 121 ? 15.987 -5.010 45.644 1.00 9.75 118 HIS A N 1
ATOM 882 C CA . HIS A 1 121 ? 17.240 -4.549 45.062 1.00 9.60 118 HIS A CA 1
ATOM 883 C C . HIS A 1 121 ? 17.035 -3.162 44.518 1.00 9.21 118 HIS A C 1
ATOM 884 O O . HIS A 1 121 ? 16.021 -2.875 43.861 1.00 10.72 118 HIS A O 1
ATOM 891 N N . ASP A 1 122 ? 17.990 -2.270 44.778 1.00 8.35 119 ASP A N 1
ATOM 892 C CA . ASP A 1 122 ? 17.870 -0.890 44.296 1.00 9.86 119 ASP A CA 1
ATOM 893 C C . ASP A 1 122 ? 18.276 -0.780 42.813 1.00 10.00 119 ASP A C 1
ATOM 894 O O . ASP A 1 122 ? 18.480 -1.821 42.164 1.00 11.33 119 ASP A O 1
ATOM 899 N N . LEU A 1 123 ? 18.399 0.437 42.262 1.00 10.08 120 LEU A N 1
ATOM 900 C CA . LEU A 1 123 ? 18.659 0.565 40.815 1.00 11.08 120 LEU A CA 1
ATOM 901 C C . LEU A 1 123 ? 19.988 -0.064 40.379 1.00 11.23 120 LEU A C 1
ATOM 902 O O . LEU A 1 123 ? 20.165 -0.394 39.188 1.00 13.70 120 LEU A O 1
ATOM 907 N N . ASP A 1 124 ? 20.920 -0.206 41.321 1.00 10.12 121 ASP A N 1
ATOM 908 C CA . ASP A 1 124 ? 22.239 -0.767 41.055 1.00 11.09 121 ASP A CA 1
ATOM 909 C C . ASP A 1 124 ? 22.383 -2.198 41.570 1.00 10.95 121 ASP A C 1
ATOM 910 O O . ASP A 1 124 ? 23.479 -2.781 41.554 1.00 13.00 121 ASP A O 1
ATOM 915 N N . GLY A 1 125 ? 21.265 -2.772 42.000 1.00 8.61 122 GLY A N 1
ATOM 916 C CA . GLY A 1 125 ? 21.257 -4.140 42.468 1.00 9.84 122 GLY A CA 1
ATOM 917 C C . GLY A 1 125 ? 21.555 -4.286 43.950 1.00 8.58 122 GLY A C 1
ATOM 918 O O . GLY A 1 125 ? 21.519 -5.417 44.448 1.00 8.82 122 GLY A O 1
ATOM 919 N N . HIS A 1 126 ? 21.899 -3.191 44.664 1.00 7.78 123 HIS A N 1
ATOM 920 C CA . HIS A 1 126 ? 22.237 -3.379 46.086 1.00 7.79 123 HIS A CA 1
ATOM 921 C C . HIS A 1 126 ? 20.996 -3.787 46.821 1.00 8.08 123 HIS A C 1
ATOM 922 O O . HIS A 1 126 ? 19.909 -3.259 46.566 1.00 7.72 123 HIS A O 1
ATOM 929 N N A LEU A 1 127 ? 21.152 -4.749 47.730 0.50 8.32 124 LEU A N 1
ATOM 930 N N B LEU A 1 127 ? 21.142 -4.765 47.715 0.50 8.10 124 LEU A N 1
ATOM 931 C CA A LEU A 1 127 ? 20.017 -5.355 48.430 0.50 7.60 124 LEU A CA 1
ATOM 932 C CA B LEU A 1 127 ? 19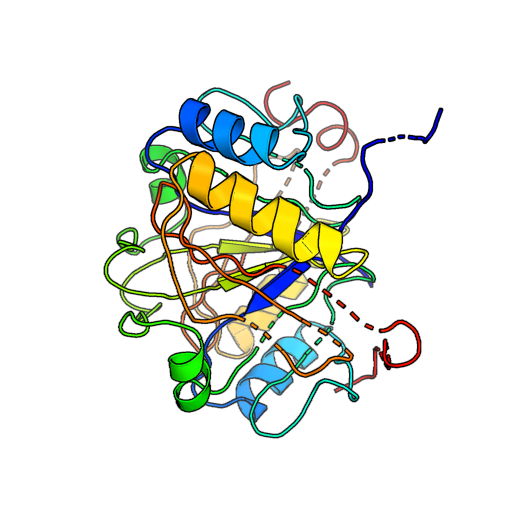.989 -5.339 48.410 0.50 7.32 124 LEU A CA 1
ATOM 933 C C A LEU A 1 127 ? 19.701 -4.596 49.725 0.50 7.53 124 LEU A C 1
ATOM 934 C C B LEU A 1 127 ? 19.706 -4.568 49.701 0.50 7.35 124 LEU A C 1
ATOM 935 O O A LEU A 1 127 ? 20.577 -4.431 50.589 0.50 8.67 124 LEU A O 1
ATOM 936 O O B LEU A 1 127 ? 20.604 -4.371 50.534 0.50 8.81 124 LEU A O 1
ATOM 945 N N . TRP A 1 128 ? 18.458 -4.118 49.823 1.00 7.23 125 TRP A N 1
ATOM 946 C CA . TRP A 1 128 ? 17.962 -3.387 50.976 1.00 6.77 125 TRP A CA 1
ATOM 947 C C . TRP A 1 128 ? 16.899 -4.192 51.661 1.00 7.16 125 TRP A C 1
ATOM 948 O O . TRP A 1 128 ? 16.098 -4.885 51.014 1.00 7.60 125 TRP A O 1
ATOM 959 N N . GLU A 1 129 ? 16.849 -4.046 52.976 1.00 7.41 126 GLU A N 1
ATOM 960 C CA . GLU A 1 129 ? 15.693 -4.490 53.775 1.00 8.12 126 GLU A CA 1
ATOM 961 C C . GLU A 1 129 ? 15.102 -3.291 54.504 1.00 8.21 126 GLU A C 1
ATOM 962 O O . GLU A 1 129 ? 15.801 -2.320 54.817 1.00 9.11 126 GLU A O 1
ATOM 968 N N . VAL A 1 130 ? 13.807 -3.372 54.793 1.00 8.00 127 VAL A N 1
ATOM 969 C CA . VAL A 1 130 ? 13.149 -2.403 55.675 1.00 8.29 127 VAL A CA 1
ATOM 970 C C . VAL A 1 130 ? 12.341 -3.239 56.654 1.00 9.06 127 VAL A C 1
ATOM 971 O O . VAL A 1 130 ? 11.605 -4.140 56.229 1.00 9.78 127 VAL A O 1
ATOM 991 N N . TRP A 1 132 ? 10.237 -3.585 60.642 1.00 10.04 129 TRP A N 1
ATOM 992 C CA . TRP A 1 132 ? 9.660 -3.125 61.899 1.00 10.40 129 TRP A CA 1
ATOM 993 C C . TRP A 1 132 ? 9.653 -4.251 62.917 1.00 11.65 129 TRP A C 1
ATOM 994 O O . TRP A 1 132 ? 9.394 -5.414 62.572 1.00 11.89 129 TRP A O 1
ATOM 1021 N N . SER A 1 134 ? 8.015 -4.786 66.945 1.00 15.58 131 SER A N 1
ATOM 1022 C CA . SER A 1 134 ? 7.233 -4.251 68.074 1.00 18.06 131 SER A CA 1
ATOM 1023 C C . SER A 1 134 ? 8.118 -3.648 69.163 1.00 19.33 131 SER A C 1
ATOM 1024 O O . SER A 1 134 ? 9.111 -4.256 69.584 1.00 20.48 131 SER A O 1
ATOM 1027 N N . ALA A 1 135 ? 7.751 -2.447 69.612 1.00 23.17 132 ALA A N 1
ATOM 1028 C CA . ALA A 1 135 ? 8.402 -1.791 70.746 1.00 29.47 132 ALA A CA 1
ATOM 1029 C C . ALA A 1 135 ? 8.402 -2.645 72.015 1.00 28.18 132 ALA A C 1
ATOM 1030 O O . ALA A 1 135 ? 9.295 -2.518 72.839 1.00 33.49 132 ALA A O 1
ATOM 1032 N N . GLU A 1 136 ? 7.418 -3.539 72.146 1.00 24.58 133 GLU A N 1
ATOM 1033 C CA . GLU A 1 136 ? 7.296 -4.394 73.329 1.00 27.30 133 GLU A CA 1
ATOM 1034 C C . GLU A 1 136 ? 8.370 -5.472 73.250 1.00 29.55 133 GLU A C 1
ATOM 1035 O O . GLU A 1 136 ? 8.700 -6.125 74.232 1.00 39.38 133 GLU A O 1
ATOM 1041 N N . ALA A 1 137 ? 8.920 -5.608 72.048 1.00 32.61 134 ALA A N 1
ATOM 1042 C CA . ALA A 1 137 ? 9.972 -6.552 71.732 1.00 34.26 134 ALA A CA 1
ATOM 1043 C C . ALA A 1 137 ? 11.341 -5.856 71.599 1.00 43.70 134 ALA A C 1
ATOM 1044 O O . ALA A 1 137 ? 12.369 -6.459 71.915 1.00 52.93 134 ALA A O 1
ATOM 1046 N N . VAL A 1 138 ? 11.347 -4.591 71.161 1.00 41.81 135 VAL A N 1
ATOM 1047 C CA . VAL A 1 138 ? 12.587 -3.865 70.829 1.00 51.12 135 VAL A CA 1
ATOM 1048 C C . VAL A 1 138 ? 12.906 -2.707 71.787 1.00 57.23 135 VAL A C 1
ATOM 1049 O O . VAL A 1 138 ? 12.637 -2.774 72.992 1.00 54.61 135 VAL A O 1
ATOM 1051 N N . ASP A 1 144 ? 18.994 -6.222 75.788 1.00 45.58 141 ASP A N 1
ATOM 1052 C CA . ASP A 1 144 ? 18.742 -5.312 74.663 1.00 43.61 141 ASP A CA 1
ATOM 1053 C C . ASP A 1 144 ? 19.507 -3.970 74.690 1.00 36.88 141 ASP A C 1
ATOM 1054 O O . ASP A 1 144 ? 18.911 -2.886 74.609 1.00 41.86 141 ASP A O 1
ATOM 1075 N N . ALA A 1 146 ? 24.075 -2.506 74.422 1.00 19.93 143 ALA A N 1
ATOM 1076 C CA . ALA A 1 146 ? 25.464 -2.870 74.198 1.00 16.32 143 ALA A CA 1
ATOM 1077 C C . ALA A 1 146 ? 26.108 -3.462 75.452 1.00 12.88 143 ALA A C 1
ATOM 1078 O O . ALA A 1 146 ? 25.930 -2.923 76.549 1.00 14.38 143 ALA A O 1
ATOM 1080 N N . GLN A 1 147 ? 26.865 -4.547 75.262 1.00 11.70 144 GLN A N 1
ATOM 1081 C CA . GLN A 1 147 ? 27.698 -5.164 76.319 1.00 11.04 144 GLN A CA 1
ATOM 1082 C C . GLN A 1 147 ? 29.098 -5.487 75.779 1.00 12.86 144 GLN A C 1
ATOM 1083 O O . GLN A 1 147 ? 29.268 -5.751 74.576 1.00 13.00 144 GLN A O 1
ATOM 1089 N N . PRO A 1 148 ? 30.116 -5.482 76.657 1.00 13.94 145 PRO A N 1
ATOM 1090 C CA . PRO A 1 148 ? 31.466 -5.845 76.211 1.00 14.40 145 PRO A CA 1
ATOM 1091 C C . PRO A 1 148 ? 31.517 -7.256 75.661 1.00 17.52 145 PRO A C 1
ATOM 1092 O O . PRO A 1 148 ? 30.768 -8.111 76.112 1.00 18.31 145 PRO A O 1
ATOM 1096 N N . VAL A 1 149 ? 32.387 -7.475 74.687 1.00 20.76 146 VAL A N 1
ATOM 1097 C CA . VAL A 1 149 ? 32.638 -8.809 74.150 1.00 26.84 146 VAL A CA 1
ATOM 1098 C C . VAL A 1 149 ? 33.400 -9.637 75.175 1.00 30.37 146 VAL A C 1
ATOM 1099 O O . VAL A 1 149 ? 32.954 -10.713 75.552 1.00 37.52 146 VAL A O 1
ATOM 1103 N N . SER B 1 1 ? 12.104 24.545 63.348 1.00 23.75 -2 SER B N 1
ATOM 1104 C CA . SER B 1 1 ? 11.569 23.289 63.980 1.00 19.55 -2 SER B CA 1
ATOM 1105 C C . SER B 1 1 ? 12.548 22.134 63.780 1.00 21.51 -2 SER B C 1
ATOM 1106 O O . SER B 1 1 ? 13.067 21.921 62.667 1.00 20.11 -2 SER B O 1
ATOM 1109 N N . ASN B 1 2 ? 12.783 21.372 64.847 1.00 16.58 -1 ASN B N 1
ATOM 1110 C CA . ASN B 1 2 ? 13.624 20.186 64.738 1.00 19.46 -1 ASN B CA 1
ATOM 1111 C C . ASN B 1 2 ? 12.930 19.104 63.883 1.00 18.37 -1 ASN B C 1
ATOM 1112 O O . ASN B 1 2 ? 13.584 18.175 63.409 1.00 20.29 -1 ASN B O 1
ATOM 1117 N N . ALA B 1 3 ? 11.618 19.271 63.633 1.00 16.16 0 ALA B N 1
ATOM 1118 C CA . ALA B 1 3 ? 10.887 18.394 62.696 1.00 15.04 0 ALA B CA 1
ATOM 1119 C C . ALA B 1 3 ? 11.139 18.726 61.218 1.00 16.42 0 ALA B C 1
ATOM 1120 O O . ALA B 1 3 ? 10.528 18.113 60.333 1.00 17.18 0 ALA B O 1
ATOM 1138 N N . ALA B 1 5 ? 13.926 18.094 60.022 1.00 17.00 2 ALA B N 1
ATOM 1139 C CA . ALA B 1 5 ? 14.655 16.862 59.666 1.00 17.80 2 ALA B CA 1
ATOM 1140 C C . ALA B 1 5 ? 13.615 15.738 59.567 1.00 19.78 2 ALA B C 1
ATOM 1141 O O . ALA B 1 5 ? 12.732 15.623 60.432 1.00 22.41 2 ALA B O 1
ATOM 1143 N N . SER B 1 6 ? 13.677 14.922 58.518 1.00 20.87 3 SER B N 1
ATOM 1144 C CA . SER B 1 6 ? 12.724 13.808 58.459 1.00 21.83 3 SER B CA 1
ATOM 1145 C C . SER B 1 6 ? 13.004 12.744 59.553 1.00 16.64 3 SER B C 1
ATOM 1146 O O . SER B 1 6 ? 14.109 12.672 60.129 1.00 17.80 3 SER B O 1
ATOM 1149 N N . GLN B 1 7 ? 11.986 11.951 59.863 1.00 14.53 4 GLN B N 1
ATOM 1150 C CA . GLN B 1 7 ? 12.093 10.884 60.832 1.00 12.75 4 GLN B CA 1
ATOM 1151 C C . GLN B 1 7 ? 13.328 9.996 60.574 1.00 13.54 4 GLN B C 1
ATOM 1152 O O . GLN B 1 7 ? 13.489 9.420 59.503 1.00 15.50 4 GLN B O 1
ATOM 1158 N N . SER B 1 8 ? 14.200 9.892 61.564 1.00 11.22 5 SER B N 1
ATOM 1159 C CA . SER B 1 8 ? 15.373 9.023 61.420 1.00 11.19 5 SER B CA 1
ATOM 1160 C C . SER B 1 8 ? 14.973 7.544 61.436 1.00 10.71 5 SER B C 1
ATOM 1161 O O . SER B 1 8 ? 13.907 7.177 61.950 1.00 12.99 5 SER B O 1
ATOM 1164 N N . ARG B 1 9 ? 15.832 6.719 60.855 1.00 9.52 6 ARG B N 1
ATOM 1165 C CA . ARG B 1 9 ? 15.722 5.249 60.913 1.00 8.00 6 ARG B CA 1
ATOM 1166 C C . ARG B 1 9 ? 17.032 4.702 61.495 1.00 7.49 6 ARG B C 1
ATOM 1167 O O . ARG B 1 9 ? 18.092 5.331 61.378 1.00 7.83 6 ARG B O 1
ATOM 1175 N N . LEU B 1 10 ? 16.964 3.531 62.134 1.00 7.46 7 LEU B N 1
ATOM 1176 C CA . LEU B 1 10 ? 18.177 2.789 62.491 1.00 7.06 7 LEU B CA 1
ATOM 1177 C C . LEU B 1 10 ? 18.766 2.159 61.221 1.00 7.51 7 LEU B C 1
ATOM 1178 O O . LEU B 1 10 ? 18.014 1.814 60.280 1.00 8.04 7 LEU B O 1
ATOM 1183 N N . THR B 1 11 ? 20.096 1.972 61.209 1.00 7.20 8 THR B N 1
ATOM 1184 C CA . THR B 1 11 ? 20.792 1.366 60.073 1.00 8.37 8 THR B CA 1
ATOM 1185 C C . THR B 1 11 ? 21.488 0.107 60.525 1.00 8.44 8 THR B C 1
ATOM 1186 O O . THR B 1 11 ? 22.182 0.120 61.531 1.00 8.89 8 THR B O 1
ATOM 1190 N N . PHE B 1 12 ? 21.252 -0.990 59.819 1.00 8.19 9 PHE B N 1
ATOM 1191 C CA . PHE B 1 12 ? 21.979 -2.241 60.058 1.00 8.85 9 PHE B CA 1
ATOM 1192 C C . PHE B 1 12 ? 22.678 -2.642 58.764 1.00 10.18 9 PHE B C 1
ATOM 1193 O O . PHE B 1 12 ? 22.042 -2.722 57.705 1.00 12.29 9 PHE B O 1
ATOM 1201 N N . VAL B 1 13 ? 23.968 -2.941 58.832 1.00 8.55 10 VAL B N 1
ATOM 1202 C CA . VAL B 1 13 ? 24.668 -3.449 57.657 1.00 8.47 10 VAL B CA 1
ATOM 1203 C C . VAL B 1 13 ? 24.903 -4.928 57.924 1.00 8.24 10 VAL B C 1
ATOM 1204 O O . VAL B 1 13 ? 25.525 -5.285 58.946 1.00 9.34 10 VAL B O 1
ATOM 1208 N N . ASN B 1 14 ? 24.331 -5.780 57.074 1.00 8.31 11 ASN B N 1
ATOM 1209 C CA . ASN B 1 14 ? 24.479 -7.238 57.224 1.00 8.29 11 ASN B CA 1
ATOM 1210 C C . ASN B 1 14 ? 25.656 -7.680 56.387 1.00 7.58 11 ASN B C 1
ATOM 1211 O O . ASN B 1 14 ? 25.667 -7.447 55.168 1.00 7.29 11 ASN B O 1
ATOM 1216 N N . LEU B 1 15 ? 26.617 -8.370 57.011 1.00 8.07 12 LEU B N 1
ATOM 1217 C CA . LEU B 1 15 ? 27.806 -8.860 56.296 1.00 7.63 12 LEU B CA 1
ATOM 1218 C C . LEU B 1 15 ? 27.984 -10.356 56.537 1.00 7.94 12 LEU B C 1
ATOM 1219 O O . LEU B 1 15 ? 27.848 -10.812 57.670 1.00 8.62 12 LEU B O 1
ATOM 1224 N N . PRO B 1 16 ? 28.336 -11.123 55.489 1.00 7.64 13 PRO B N 1
ATOM 1225 C CA . PRO B 1 16 ? 28.571 -12.567 55.669 1.00 7.57 13 PRO B CA 1
ATOM 1226 C C . PRO B 1 16 ? 29.978 -12.826 56.220 1.00 8.00 13 PRO B C 1
ATOM 1227 O O . PRO B 1 16 ? 30.940 -12.212 55.777 1.00 9.26 13 PRO B O 1
ATOM 1231 N N . VAL B 1 17 ? 30.101 -13.702 57.209 1.00 8.33 14 VAL B N 1
ATOM 1232 C CA . VAL B 1 17 ? 31.415 -14.008 57.805 1.00 8.09 14 VAL B CA 1
ATOM 1233 C C . VAL B 1 17 ? 31.600 -15.528 57.880 1.00 9.15 14 VAL B C 1
ATOM 1234 O O . VAL B 1 17 ? 30.634 -16.272 58.098 1.00 10.09 14 VAL B O 1
ATOM 1238 N N . ALA B 1 18 ? 32.832 -15.987 57.698 1.00 8.86 15 ALA B N 1
ATOM 1239 C CA . ALA B 1 18 ? 33.087 -17.435 57.743 1.00 10.45 15 ALA B CA 1
ATOM 1240 C C . ALA B 1 18 ? 32.966 -18.002 59.158 1.00 10.76 15 ALA B C 1
ATOM 1241 O O . ALA B 1 18 ? 32.557 -19.177 59.350 1.00 13.83 15 ALA B O 1
ATOM 1243 N N . ASP B 1 19 ? 33.347 -17.188 60.141 1.00 11.44 16 ASP B N 1
ATOM 1244 C CA . ASP B 1 19 ? 33.373 -17.628 61.534 1.00 12.52 16 ASP B CA 1
ATOM 1245 C C . ASP B 1 19 ? 32.922 -16.476 62.423 1.00 11.52 16 ASP B C 1
ATOM 1246 O O . ASP B 1 19 ? 33.667 -15.511 62.661 1.00 11.35 16 ASP B O 1
ATOM 1251 N N . VAL B 1 20 ? 31.694 -16.577 62.903 1.00 11.36 17 VAL B N 1
ATOM 1252 C CA . VAL B 1 20 ? 31.098 -15.504 63.734 1.00 11.67 17 VAL B CA 1
ATOM 1253 C C . VAL B 1 20 ? 31.942 -15.208 64.991 1.00 11.44 17 VAL B C 1
ATOM 1254 O O . VAL B 1 20 ? 32.152 -14.042 65.327 1.00 11.41 17 VAL B O 1
ATOM 1258 N N . ALA B 1 21 ? 32.440 -16.249 65.673 1.00 11.02 18 ALA B N 1
ATOM 1259 C CA . ALA B 1 21 ? 33.227 -16.023 66.893 1.00 11.60 18 ALA B CA 1
ATOM 1260 C C . ALA B 1 21 ? 34.518 -15.237 66.621 1.00 10.71 18 ALA B C 1
ATOM 1261 O O . ALA B 1 21 ? 34.862 -14.340 67.380 1.00 13.20 18 ALA B O 1
ATOM 1263 N N . ALA B 1 22 ? 35.219 -15.585 65.543 1.00 11.51 19 ALA B N 1
ATOM 1264 C CA . ALA B 1 22 ? 36.453 -14.903 65.144 1.00 10.63 19 ALA B CA 1
ATOM 1265 C C . ALA B 1 22 ? 36.153 -13.449 64.755 1.00 10.00 19 ALA B C 1
ATOM 1266 O O . ALA B 1 22 ? 36.883 -12.525 65.148 1.00 10.60 19 ALA B O 1
ATOM 1268 N N . SER B 1 23 ? 35.071 -13.248 64.005 1.00 8.64 20 SER B N 1
ATOM 1269 C CA . SER B 1 23 ? 34.678 -11.884 63.629 1.00 9.29 20 SER B CA 1
ATOM 1270 C C . SER B 1 23 ? 34.286 -11.034 64.844 1.00 8.88 20 SER B C 1
ATOM 1271 O O . SER B 1 23 ? 34.690 -9.872 64.943 1.00 9.30 20 SER B O 1
ATOM 1274 N N . GLN B 1 24 ? 33.476 -11.592 65.747 1.00 9.48 21 GLN B N 1
ATOM 1275 C CA . GLN B 1 24 ? 33.106 -10.869 66.971 1.00 9.63 21 GLN B CA 1
ATOM 1276 C C . GLN B 1 24 ? 34.324 -10.464 67.794 1.00 10.67 21 GLN B C 1
ATOM 1277 O O . GLN B 1 24 ? 34.417 -9.319 68.247 1.00 11.10 21 GLN B O 1
ATOM 1283 N N . ALA B 1 25 ? 35.290 -11.370 67.915 1.00 10.71 22 ALA B N 1
ATOM 1284 C CA . ALA B 1 25 ? 36.508 -11.057 68.649 1.00 11.28 22 ALA B CA 1
ATOM 1285 C C . ALA B 1 25 ? 37.336 -9.969 67.953 1.00 10.57 22 ALA B C 1
ATOM 1286 O O . ALA B 1 25 ? 37.884 -9.078 68.604 1.00 11.89 22 ALA B O 1
ATOM 1288 N N . PHE B 1 26 ? 37.420 -10.042 66.627 1.00 10.34 23 PHE B N 1
ATOM 1289 C CA . PHE B 1 26 ? 38.144 -9.025 65.846 1.00 9.71 23 PHE B CA 1
ATOM 1290 C C . PHE B 1 26 ? 37.587 -7.627 66.108 1.00 9.66 23 PHE B C 1
ATOM 1291 O O . PHE B 1 26 ? 38.329 -6.687 66.450 1.00 11.25 23 PHE B O 1
ATOM 1299 N N . PHE B 1 27 ? 36.267 -7.490 65.983 1.00 8.66 24 PHE B N 1
ATOM 1300 C CA . PHE B 1 27 ? 35.658 -6.178 66.201 1.00 8.51 24 PHE B CA 1
ATOM 1301 C C . PHE B 1 27 ? 35.622 -5.758 67.671 1.00 8.98 24 PHE B C 1
ATOM 1302 O O . PHE B 1 27 ? 35.722 -4.572 67.978 1.00 9.66 24 PHE B O 1
ATOM 1310 N N . GLY B 1 28 ? 35.531 -6.730 68.582 1.00 10.22 25 GLY B N 1
ATOM 1311 C CA . GLY B 1 28 ? 35.675 -6.421 70.011 1.00 10.49 25 GLY B CA 1
ATOM 1312 C C . GLY B 1 28 ? 37.050 -5.785 70.325 1.00 11.43 25 GLY B C 1
ATOM 1313 O O . GLY B 1 28 ? 37.153 -4.842 71.125 1.00 12.66 25 GLY B O 1
ATOM 1314 N N . THR B 1 29 ? 38.109 -6.280 69.686 1.00 11.91 26 THR B N 1
ATOM 1315 C CA . THR B 1 29 ? 39.444 -5.688 69.857 1.00 13.10 26 THR B CA 1
ATOM 1316 C C . THR B 1 29 ? 39.512 -4.233 69.378 1.00 13.70 26 THR B C 1
ATOM 1317 O O . THR B 1 29 ? 40.255 -3.417 69.927 1.00 16.58 26 THR B O 1
ATOM 1321 N N . LEU B 1 30 ? 38.703 -3.912 68.385 1.00 13.45 27 LEU B N 1
ATOM 1322 C CA . LEU B 1 30 ? 38.579 -2.544 67.870 1.00 12.39 27 LEU B CA 1
ATOM 1323 C C . LEU B 1 30 ? 37.685 -1.642 68.716 1.00 12.94 27 LEU B C 1
ATOM 1324 O O . LEU B 1 30 ? 37.436 -0.492 68.354 1.00 16.74 27 LEU B O 1
ATOM 1329 N N . GLY B 1 31 ? 37.201 -2.170 69.841 1.00 13.26 28 GLY B N 1
ATOM 1330 C CA . GLY B 1 31 ? 36.450 -1.378 70.791 1.00 14.88 28 GLY B CA 1
ATOM 1331 C C . GLY B 1 31 ? 34.947 -1.445 70.659 1.00 12.06 28 GLY B C 1
ATOM 1332 O O . GLY B 1 31 ? 34.246 -0.768 71.413 1.00 16.54 28 GLY B O 1
ATOM 1333 N N . PHE B 1 32 ? 34.426 -2.240 69.720 1.00 10.74 29 PHE B N 1
ATOM 1334 C CA . PHE B 1 32 ? 32.981 -2.370 69.577 1.00 9.90 29 PHE B CA 1
ATOM 1335 C C . PHE B 1 32 ? 32.363 -3.322 70.598 1.00 9.02 29 PHE B C 1
ATOM 1336 O O . PHE B 1 32 ? 32.898 -4.397 70.872 1.00 11.28 29 PHE B O 1
ATOM 1344 N N . GLU B 1 33 ? 31.229 -2.901 71.153 1.00 10.04 30 GLU B N 1
ATOM 1345 C CA . GLU B 1 33 ? 30.394 -3.765 71.989 1.00 10.04 30 GLU B CA 1
ATOM 1346 C C . GLU B 1 33 ? 29.341 -4.431 71.135 1.00 9.29 30 GLU B C 1
ATOM 1347 O O . GLU B 1 33 ? 29.181 -4.081 69.956 1.00 11.61 30 GLU B O 1
ATOM 1353 N N . PHE B 1 34 ? 28.652 -5.410 71.711 1.00 10.17 31 PHE B N 1
ATOM 1354 C CA . PHE B 1 34 ? 27.702 -6.222 70.968 1.00 9.67 31 PHE B CA 1
ATOM 1355 C C . PHE B 1 34 ? 26.410 -6.304 71.748 1.00 10.80 31 PHE B C 1
ATOM 1356 O O . PHE B 1 34 ? 26.419 -6.308 72.981 1.00 13.94 31 PHE B O 1
ATOM 1364 N N . ASN B 1 35 ? 25.294 -6.374 71.047 1.00 10.12 32 ASN B N 1
ATOM 1365 C CA . ASN B 1 35 ? 24.009 -6.468 71.731 1.00 12.38 32 ASN B CA 1
ATOM 1366 C C . ASN B 1 35 ? 23.626 -7.950 71.929 1.00 13.31 32 ASN B C 1
ATOM 1367 O O . ASN B 1 35 ? 23.359 -8.646 70.951 1.00 13.04 32 ASN B O 1
ATOM 1372 N N . PRO B 1 36 ? 23.600 -8.428 73.177 1.00 13.72 33 PRO B N 1
ATOM 1373 C CA . PRO B 1 36 ? 23.363 -9.856 73.412 1.00 15.46 33 PRO B CA 1
ATOM 1374 C C . PRO B 1 36 ? 22.020 -10.334 72.902 1.00 16.57 33 PRO B C 1
ATOM 1375 O O . PRO B 1 36 ? 21.910 -11.485 72.498 1.00 16.00 33 PRO B O 1
ATOM 1379 N N . LYS B 1 37 ? 21.002 -9.483 72.924 1.00 18.40 34 LYS B N 1
ATOM 1380 C CA . LYS B 1 37 ? 19.668 -9.948 72.515 1.00 21.03 34 LYS B CA 1
ATOM 1381 C C . LYS B 1 37 ? 19.673 -10.393 71.050 1.00 17.88 34 LYS B C 1
ATOM 1382 O O . LYS B 1 37 ? 18.891 -11.259 70.652 1.00 20.94 34 LYS B O 1
ATOM 1388 N N . PHE B 1 38 ? 20.573 -9.804 70.259 1.00 15.39 35 PHE B N 1
ATOM 1389 C CA . PHE B 1 38 ? 20.621 -10.098 68.828 1.00 14.96 35 PHE B CA 1
ATOM 1390 C C . PHE B 1 38 ? 21.892 -10.782 68.401 1.00 12.77 35 PHE B C 1
ATOM 1391 O O . PHE B 1 38 ? 22.270 -10.742 67.216 1.00 15.74 35 PHE B O 1
ATOM 1399 N N . THR B 1 39 ? 22.533 -11.423 69.370 1.00 12.31 36 THR B N 1
ATOM 1400 C CA . THR B 1 39 ? 23.788 -12.122 69.145 1.00 11.43 36 THR B CA 1
ATOM 1401 C C . THR B 1 39 ? 23.665 -13.585 69.560 1.00 13.11 36 THR B C 1
ATOM 1402 O O . THR B 1 39 ? 23.217 -13.900 70.680 1.00 14.95 36 THR B O 1
ATOM 1406 N N . ASP B 1 40 ? 24.055 -14.474 68.657 1.00 12.95 37 ASP B N 1
ATOM 1407 C CA . ASP B 1 40 ? 24.161 -15.888 68.966 1.00 13.97 37 ASP B CA 1
ATOM 1408 C C . ASP B 1 40 ? 25.238 -16.505 68.071 1.00 13.65 37 ASP B C 1
ATOM 1409 O O . ASP B 1 40 ? 26.063 -15.775 67.482 1.00 12.19 37 ASP B O 1
ATOM 1414 N N . GLU B 1 41 ? 25.264 -17.835 67.979 1.00 16.10 38 GLU B N 1
ATOM 1415 C CA . GLU B 1 41 ? 26.323 -18.516 67.222 1.00 17.99 38 GLU B CA 1
ATOM 1416 C C . GLU B 1 41 ? 26.290 -18.222 65.729 1.00 15.13 38 GLU B C 1
ATOM 1417 O O . GLU B 1 41 ? 27.312 -18.360 65.050 1.00 17.22 38 GLU B O 1
ATOM 1423 N N . SER B 1 42 ? 25.131 -17.784 65.237 1.00 12.73 39 SER B N 1
ATOM 1424 C CA . SER B 1 42 ? 24.931 -17.595 63.805 1.00 12.79 39 SER B CA 1
ATOM 1425 C C . SER B 1 42 ? 25.011 -16.125 63.383 1.00 10.79 39 SER B C 1
ATOM 1426 O O . SER B 1 42 ? 25.026 -15.834 62.205 1.00 10.65 39 SER B O 1
ATOM 1429 N N . CYS B 1 43 ? 25.028 -15.203 64.345 1.00 10.24 40 CYS B N 1
ATOM 1430 C CA . CYS B 1 43 ? 24.948 -13.779 63.996 1.00 10.83 40 CYS B CA 1
ATOM 1431 C C . CYS B 1 43 ? 25.387 -12.966 65.184 1.00 11.86 40 CYS B C 1
ATOM 1432 O O . CYS B 1 43 ? 24.836 -13.137 66.253 1.00 12.39 40 CYS B O 1
ATOM 1435 N N . ALA B 1 44 ? 26.336 -12.056 65.001 1.00 10.68 41 ALA B N 1
ATOM 1436 C CA . ALA B 1 44 ? 26.744 -11.157 66.090 1.00 9.94 41 ALA B CA 1
ATOM 1437 C C . ALA B 1 44 ? 26.339 -9.737 65.741 1.00 10.79 41 ALA B C 1
ATOM 1438 O O . ALA B 1 44 ? 26.625 -9.257 64.630 1.00 11.01 41 ALA B O 1
ATOM 1440 N N . CYS B 1 45 ? 25.630 -9.099 66.673 1.00 8.94 42 CYS B N 1
ATOM 1441 C CA . CYS B 1 45 ? 25.139 -7.740 66.484 1.00 9.68 42 CYS B CA 1
ATOM 1442 C C . CYS B 1 45 ? 26.134 -6.710 67.036 1.00 10.09 42 CYS B C 1
ATOM 1443 O O . CYS B 1 45 ? 26.163 -6.465 68.244 1.00 10.38 42 CYS B O 1
ATOM 1454 N N . VAL B 1 47 ? 27.577 -3.094 67.789 1.00 8.48 44 VAL B N 1
ATOM 1455 C CA . VAL B 1 47 ? 26.959 -1.764 67.999 1.00 9.23 44 VAL B CA 1
ATOM 1456 C C . VAL B 1 47 ? 27.988 -0.707 67.599 1.00 10.17 44 VAL B C 1
ATOM 1457 O O . VAL B 1 47 ? 29.043 -0.612 68.203 1.00 10.85 44 VAL B O 1
ATOM 1461 N N . VAL B 1 48 ? 27.695 0.070 66.550 1.00 8.44 45 VAL B N 1
ATOM 1462 C CA . VAL B 1 48 ? 28.577 1.181 66.163 1.00 9.51 45 VAL B CA 1
ATOM 1463 C C . VAL B 1 48 ? 28.156 2.443 66.913 1.00 10.23 45 VAL B C 1
ATOM 1464 O O . VAL B 1 48 ? 29.005 3.211 67.379 1.00 11.64 45 VAL B O 1
ATOM 1468 N N . SER B 1 49 ? 26.845 2.651 67.034 1.00 9.51 46 SER B N 1
ATOM 1469 C CA . SER B 1 49 ? 26.277 3.749 67.816 1.00 10.15 46 SER B CA 1
ATOM 1470 C C . SER B 1 49 ? 24.855 3.365 68.177 1.00 10.28 46 SER B C 1
ATOM 1471 O O . SER B 1 49 ? 24.390 2.263 67.849 1.00 10.78 46 SER B O 1
ATOM 1474 N N . GLU B 1 50 ? 24.166 4.278 68.854 1.00 11.90 47 GLU B N 1
ATOM 1475 C CA . GLU B 1 50 ? 22.761 4.099 69.218 1.00 13.61 47 GLU B CA 1
ATOM 1476 C C . GLU B 1 50 ? 21.896 3.793 67.998 1.00 12.87 47 GLU B C 1
ATOM 1477 O O . GLU B 1 50 ? 20.813 3.219 68.135 1.00 12.85 47 GLU B O 1
ATOM 1483 N N . GLN B 1 51 ? 22.339 4.246 66.824 1.00 11.63 48 GLN B N 1
ATOM 1484 C CA . GLN B 1 51 ? 21.490 4.142 65.616 1.00 10.88 48 GLN B CA 1
ATOM 1485 C C . GLN B 1 51 ? 22.127 3.390 64.459 1.00 10.38 48 GLN B C 1
ATOM 1486 O O . GLN B 1 51 ? 21.596 3.395 63.348 1.00 11.02 48 GLN B O 1
ATOM 1492 N N . ALA B 1 52 ? 23.251 2.708 64.689 1.00 8.97 49 ALA B N 1
ATOM 1493 C CA . ALA B 1 52 ? 23.894 1.969 63.592 1.00 8.62 49 ALA B CA 1
ATOM 1494 C C . ALA B 1 52 ? 24.545 0.710 64.112 1.00 9.21 49 ALA B C 1
ATOM 1495 O O . ALA B 1 52 ? 25.256 0.754 65.124 1.00 9.78 49 ALA B O 1
ATOM 1497 N N . PHE B 1 53 ? 24.363 -0.385 63.378 1.00 8.89 50 PHE B N 1
ATOM 1498 C CA . PHE B 1 53 ? 24.797 -1.731 63.808 1.00 9.13 50 PHE B CA 1
ATOM 1499 C C . PHE B 1 53 ? 25.336 -2.470 62.616 1.00 9.45 50 PHE B C 1
ATOM 1500 O O . PHE B 1 53 ? 24.946 -2.211 61.484 1.00 9.90 50 PHE B O 1
ATOM 1508 N N . VAL B 1 54 ? 26.241 -3.394 62.873 1.00 8.68 51 VAL B N 1
ATOM 1509 C CA . VAL B 1 54 ? 26.710 -4.288 61.828 1.00 9.24 51 VAL B CA 1
ATOM 1510 C C . VAL B 1 54 ? 26.400 -5.700 62.280 1.00 9.82 51 VAL B C 1
ATOM 1511 O O . VAL B 1 54 ? 26.802 -6.082 63.360 1.00 11.43 51 VAL B O 1
ATOM 1523 N N . LEU B 1 56 ? 27.114 -9.417 61.875 1.00 8.11 53 LEU B N 1
ATOM 1524 C CA . LEU B 1 56 ? 28.099 -10.358 61.353 1.00 7.83 53 LEU B CA 1
ATOM 1525 C C . LEU B 1 56 ? 27.442 -11.743 61.311 1.00 8.69 53 LEU B C 1
ATOM 1526 O O . LEU B 1 56 ? 27.246 -12.400 62.357 1.00 9.58 53 LEU B O 1
ATOM 1531 N N . ILE B 1 57 ? 27.050 -12.161 60.107 1.00 8.77 54 ILE B N 1
ATOM 1532 C CA . ILE B 1 57 ? 26.140 -13.307 59.957 1.00 8.38 54 ILE B CA 1
ATOM 1533 C C . ILE B 1 57 ? 26.909 -14.476 59.362 1.00 9.15 54 ILE B C 1
ATOM 1534 O O . ILE B 1 57 ? 27.577 -14.321 58.349 1.00 8.74 54 ILE B O 1
ATOM 1539 N N . ASP B 1 58 ? 26.785 -15.653 59.966 1.00 9.39 55 ASP B N 1
ATOM 1540 C CA . ASP B 1 58 ? 27.457 -16.822 59.413 1.00 10.53 55 ASP B CA 1
ATOM 1541 C C . ASP B 1 58 ? 27.112 -16.935 57.930 1.00 10.83 55 ASP B C 1
ATOM 1542 O O . ASP B 1 58 ? 25.936 -16.805 57.562 1.00 9.72 55 ASP B O 1
ATOM 1547 N N . ARG B 1 59 ? 28.128 -17.207 57.103 1.00 10.44 56 ARG B N 1
ATOM 1548 C CA . ARG B 1 59 ? 27.979 -17.184 55.657 1.00 11.86 56 ARG B CA 1
ATOM 1549 C C . ARG B 1 59 ? 26.875 -18.140 55.165 1.00 13.05 56 ARG B C 1
ATOM 1550 O O . ARG B 1 59 ? 26.108 -17.788 54.262 1.00 14.64 56 ARG B O 1
ATOM 1558 N N . ALA B 1 60 ? 26.744 -19.311 55.783 1.00 12.03 57 ALA B N 1
ATOM 1559 C CA . ALA B 1 60 ? 25.707 -20.275 55.377 1.00 13.16 57 ALA B CA 1
ATOM 1560 C C . ALA B 1 60 ? 24.308 -19.714 55.639 1.00 14.16 57 ALA B C 1
ATOM 1561 O O . ALA B 1 60 ? 23.392 -19.856 54.808 1.00 17.10 57 ALA B O 1
ATOM 1563 N N . ARG B 1 61 ? 24.164 -19.031 56.769 1.00 12.31 58 ARG B N 1
ATOM 1564 C CA . ARG B 1 61 ? 22.895 -18.396 57.104 1.00 12.14 58 ARG B CA 1
ATOM 1565 C C . ARG B 1 61 ? 22.615 -17.184 56.210 1.00 12.81 58 ARG B C 1
ATOM 1566 O O . ARG B 1 61 ? 21.474 -16.939 55.824 1.00 12.63 58 ARG B O 1
ATOM 1574 N N . PHE B 1 62 ? 23.658 -16.432 55.877 1.00 11.48 59 PHE B N 1
ATOM 1575 C CA . PHE B 1 62 ? 23.486 -15.241 55.058 1.00 11.13 59 PHE B CA 1
ATOM 1576 C C . PHE B 1 62 ? 22.825 -15.579 53.723 1.00 12.70 59 PHE B C 1
ATOM 1577 O O . PHE B 1 62 ? 22.076 -14.759 53.164 1.00 12.69 59 PHE B O 1
ATOM 1585 N N . ALA B 1 63 ? 23.086 -16.780 53.219 1.00 13.66 60 ALA B N 1
ATOM 1586 C CA . ALA B 1 63 ? 22.465 -17.218 51.959 1.00 14.11 60 ALA B CA 1
ATOM 1587 C C . ALA B 1 63 ? 20.930 -17.165 52.008 1.00 15.19 60 ALA B C 1
ATOM 1588 O O . ALA B 1 63 ? 20.286 -17.039 50.969 1.00 17.12 60 ALA B O 1
ATOM 1590 N N . ASP B 1 64 ? 20.334 -17.227 53.204 1.00 14.88 61 ASP B N 1
ATOM 1591 C CA . ASP B 1 64 ? 18.860 -17.112 53.343 1.00 15.64 61 ASP B CA 1
ATOM 1592 C C . ASP B 1 64 ? 18.317 -15.733 52.928 1.00 15.66 61 ASP B C 1
ATOM 1593 O O . ASP B 1 64 ? 17.117 -15.573 52.651 1.00 18.91 61 ASP B O 1
ATOM 1598 N N . PHE B 1 65 ? 19.193 -14.737 52.898 1.00 13.90 62 PHE B N 1
ATOM 1599 C CA . PHE B 1 65 ? 18.738 -13.355 52.791 1.00 13.69 62 PHE B CA 1
ATOM 1600 C C . PHE B 1 65 ? 18.824 -12.832 51.379 1.00 12.98 62 PHE B C 1
ATOM 1601 O O . PHE B 1 65 ? 18.422 -11.689 51.114 1.00 14.06 62 PHE B O 1
ATOM 1609 N N . THR B 1 66 ? 19.342 -13.657 50.467 1.00 12.18 63 THR B N 1
ATOM 1610 C CA . THR B 1 66 ? 19.559 -13.206 49.096 1.00 13.02 63 THR B CA 1
ATOM 1611 C C . THR B 1 66 ? 19.379 -14.362 48.130 1.00 12.91 63 THR B C 1
ATOM 1612 O O . THR B 1 66 ? 19.657 -15.504 48.477 1.00 13.45 63 THR B O 1
ATOM 1616 N N . SER B 1 67 ? 18.868 -14.067 46.932 1.00 13.63 64 SER B N 1
ATOM 1617 C CA . SER B 1 67 ? 18.753 -15.074 45.887 1.00 15.64 64 SER B CA 1
ATOM 1618 C C . SER B 1 67 ? 20.035 -15.182 45.047 1.00 16.00 64 SER B C 1
ATOM 1619 O O . SER B 1 67 ? 20.138 -16.062 44.190 1.00 17.99 64 SER B O 1
ATOM 1622 N N . LYS B 1 68 ? 21.008 -14.301 45.297 1.00 16.10 65 LYS B N 1
ATOM 1623 C CA . LYS B 1 68 ? 22.265 -14.293 44.536 1.00 15.10 65 LYS B CA 1
ATOM 1624 C C . LYS B 1 68 ? 23.349 -15.106 45.266 1.00 15.79 65 LYS B C 1
ATOM 1625 O O . LYS B 1 68 ? 23.296 -15.242 46.493 1.00 15.04 65 LYS B O 1
ATOM 1631 N N . PRO B 1 69 ? 24.351 -15.631 44.528 1.00 15.65 66 PRO B N 1
ATOM 1632 C CA . PRO B 1 69 ? 25.497 -16.207 45.246 1.00 15.98 66 PRO B CA 1
ATOM 1633 C C . PRO B 1 69 ? 26.184 -15.162 46.112 1.00 13.12 66 PRO B C 1
ATOM 1634 O O . PRO B 1 69 ? 26.178 -13.969 45.777 1.00 14.36 66 PRO B O 1
ATOM 1638 N N . ILE B 1 70 ? 26.761 -15.590 47.222 1.00 12.16 67 ILE B N 1
ATOM 1639 C CA . ILE B 1 70 ? 27.450 -14.658 48.110 1.00 12.15 67 ILE B CA 1
ATOM 1640 C C . ILE B 1 70 ? 28.800 -14.266 47.493 1.00 11.98 67 ILE B C 1
ATOM 1641 O O . ILE B 1 70 ? 29.570 -15.121 47.036 1.00 13.80 67 ILE B O 1
ATOM 1646 N N . ALA B 1 71 ? 29.095 -12.966 47.514 1.00 11.91 68 ALA B N 1
ATOM 1647 C CA . ALA B 1 71 ? 30.340 -12.446 46.984 1.00 12.27 68 ALA B CA 1
ATOM 1648 C C . ALA B 1 71 ? 31.570 -12.924 47.751 1.00 13.69 68 ALA B C 1
ATOM 1649 O O . ALA B 1 71 ? 31.501 -13.219 48.951 1.00 14.35 68 ALA B O 1
ATOM 1651 N N . ASP B 1 72 ? 32.687 -13.013 47.032 1.00 14.14 69 ASP B N 1
ATOM 1652 C CA . ASP B 1 72 ? 33.988 -13.221 47.645 1.00 13.77 69 ASP B CA 1
ATOM 1653 C C . ASP B 1 72 ? 34.604 -11.833 47.791 1.00 12.52 69 ASP B C 1
ATOM 1654 O O . ASP B 1 72 ? 35.103 -11.277 46.813 1.00 12.35 69 ASP B O 1
ATOM 1659 N N . ALA B 1 73 ? 34.584 -11.266 48.996 1.00 11.18 70 ALA B N 1
ATOM 1660 C CA . ALA B 1 73 ? 35.052 -9.869 49.177 1.00 11.24 70 ALA B CA 1
ATOM 1661 C C . ALA B 1 73 ? 36.565 -9.721 49.014 1.00 11.57 70 ALA B C 1
ATOM 1662 O O . ALA B 1 73 ? 37.080 -8.599 48.910 1.00 11.81 70 ALA B O 1
ATOM 1664 N N . THR B 1 74 ? 37.277 -10.841 48.987 1.00 12.87 71 THR B N 1
ATOM 1665 C CA . THR B 1 74 ? 38.716 -10.795 48.664 1.00 14.24 71 THR B CA 1
ATOM 1666 C C . THR B 1 74 ? 38.969 -10.648 47.158 1.00 14.70 71 THR B C 1
ATOM 1667 O O . THR B 1 74 ? 40.101 -10.347 46.757 1.00 15.68 71 THR B O 1
ATOM 1671 N N . ALA B 1 75 ? 37.927 -10.837 46.344 1.00 14.19 72 ALA B N 1
ATOM 1672 C CA . ALA B 1 75 ? 38.016 -10.763 44.875 1.00 14.92 72 ALA B CA 1
ATOM 1673 C C . ALA B 1 75 ? 37.310 -9.542 44.267 1.00 13.83 72 ALA B C 1
ATOM 1674 O O . ALA B 1 75 ? 37.673 -9.096 43.181 1.00 15.19 72 ALA B O 1
ATOM 1676 N N . THR B 1 76 ? 36.272 -9.054 44.943 1.00 12.13 73 THR B N 1
ATOM 1677 C CA . THR B 1 76 ? 35.446 -7.941 44.443 1.00 11.52 73 THR B CA 1
ATOM 1678 C C . THR B 1 76 ? 34.983 -7.112 45.630 1.00 9.87 73 THR B C 1
ATOM 1679 O O . THR B 1 76 ? 34.924 -7.596 46.772 1.00 12.18 73 THR B O 1
ATOM 1683 N N . THR B 1 77 ? 34.646 -5.855 45.350 1.00 8.79 74 THR B N 1
ATOM 1684 C CA . THR B 1 77 ? 34.142 -4.938 46.398 1.00 8.10 74 THR B CA 1
ATOM 1685 C C . THR B 1 77 ? 32.788 -4.383 46.006 1.00 8.49 74 THR B C 1
ATOM 1686 O O . THR B 1 77 ? 32.676 -3.751 44.948 1.00 9.40 74 THR B O 1
ATOM 1690 N N . GLU B 1 78 ? 31.781 -4.594 46.857 1.00 8.32 75 GLU B N 1
ATOM 1691 C CA . GLU B 1 78 ? 30.426 -4.073 46.607 1.00 8.26 75 GLU B CA 1
ATOM 1692 C C . GLU B 1 78 ? 30.153 -2.863 47.476 1.00 8.56 75 GLU B C 1
ATOM 1693 O O . GLU B 1 78 ? 29.341 -2.007 47.121 1.00 10.99 75 GLU B O 1
ATOM 1699 N N . ALA B 1 79 ? 30.810 -2.797 48.631 1.00 9.32 76 ALA B N 1
ATOM 1700 C CA . ALA B 1 79 ? 30.480 -1.758 49.611 1.00 8.41 76 ALA B CA 1
ATOM 1701 C C . ALA B 1 79 ? 31.684 -1.527 50.491 1.00 8.90 76 ALA B C 1
ATOM 1702 O O . ALA B 1 79 ? 32.523 -2.413 50.634 1.00 10.44 76 ALA B O 1
ATOM 1704 N N . ILE B 1 80 ? 31.759 -0.327 51.072 1.00 8.44 77 ILE B N 1
ATOM 1705 C CA . ILE B 1 80 ? 32.788 0.014 52.048 1.00 8.68 77 ILE B CA 1
ATOM 1706 C C . ILE B 1 80 ? 32.066 0.546 53.278 1.00 8.84 77 ILE B C 1
ATOM 1707 O O . ILE B 1 80 ? 31.190 1.423 53.163 1.00 10.32 77 ILE B O 1
ATOM 1712 N N . VAL B 1 81 ? 32.416 0.034 54.457 1.00 7.46 78 VAL B N 1
ATOM 1713 C CA . VAL B 1 81 ? 31.851 0.576 55.691 1.00 8.73 78 VAL B CA 1
ATOM 1714 C C . VAL B 1 81 ? 32.904 1.509 56.303 1.00 8.60 78 VAL B C 1
ATOM 1715 O O . VAL B 1 81 ? 34.007 1.066 56.622 1.00 9.26 78 VAL B O 1
ATOM 1719 N N . CYS B 1 82 ? 32.579 2.790 56.435 1.00 7.67 79 CYS B N 1
ATOM 1720 C CA . CYS B 1 82 ? 33.512 3.770 57.019 1.00 8.46 79 CYS B CA 1
ATOM 1721 C C . CYS B 1 82 ? 32.943 4.184 58.376 1.00 8.40 79 CYS B C 1
ATOM 1722 O O . CYS B 1 82 ? 31.736 4.440 58.493 1.00 9.53 79 CYS B O 1
ATOM 1725 N N . VAL B 1 83 ? 33.777 4.207 59.412 1.00 8.14 80 VAL B N 1
ATOM 1726 C CA . VAL B 1 83 ? 33.347 4.708 60.711 1.00 8.45 80 VAL B CA 1
ATOM 1727 C C . VAL B 1 83 ? 34.181 5.946 61.045 1.00 8.56 80 VAL B C 1
ATOM 1728 O O . VAL B 1 83 ? 35.359 6.041 60.637 1.00 9.35 80 VAL B O 1
ATOM 1732 N N . SER B 1 84 ? 33.602 6.867 61.816 1.00 8.99 81 SER B N 1
ATOM 1733 C CA . SER B 1 84 ? 34.326 8.100 62.175 1.00 9.65 81 SER B CA 1
ATOM 1734 C C . SER B 1 84 ? 35.297 7.834 63.310 1.00 10.01 81 SER B C 1
ATOM 1735 O O . SER B 1 84 ? 35.195 6.817 64.024 1.00 11.85 81 SER B O 1
ATOM 1738 N N . ALA B 1 85 ? 36.241 8.753 63.461 1.00 11.00 82 ALA B N 1
ATOM 1739 C CA . ALA B 1 85 ? 37.222 8.735 64.518 1.00 11.39 82 ALA B CA 1
ATOM 1740 C C . ALA B 1 85 ? 37.279 10.139 65.141 1.00 13.33 82 ALA B C 1
ATOM 1741 O O . ALA B 1 85 ? 37.034 11.138 64.454 1.00 14.84 82 ALA B O 1
ATOM 1743 N N . ILE B 1 86 ? 37.622 10.206 66.433 1.00 14.56 83 ILE B N 1
ATOM 1744 C CA . ILE B 1 86 ? 37.580 11.470 67.192 1.00 15.16 83 ILE B CA 1
ATOM 1745 C C . ILE B 1 86 ? 38.740 12.380 66.866 1.00 15.53 83 ILE B C 1
ATOM 1746 O O . ILE B 1 86 ? 38.623 13.599 66.998 1.00 18.07 83 ILE B O 1
ATOM 1751 N N . ASP B 1 87 ? 39.877 11.787 66.503 1.00 15.44 84 ASP B N 1
ATOM 1752 C CA . ASP B 1 87 ? 41.075 12.537 66.140 1.00 18.32 84 ASP B CA 1
ATOM 1753 C C . ASP B 1 87 ? 42.008 11.667 65.319 1.00 17.07 84 ASP B C 1
ATOM 1754 O O . ASP B 1 87 ? 41.732 10.479 65.093 1.00 14.90 84 ASP B O 1
ATOM 1759 N N . ARG B 1 88 ? 43.091 12.257 64.827 1.00 16.42 85 ARG B N 1
ATOM 1760 C CA . ARG B 1 88 ? 44.011 11.521 63.955 1.00 15.30 85 ARG B CA 1
ATOM 1761 C C . ARG B 1 88 ? 44.655 10.311 64.652 1.00 15.74 85 ARG B C 1
ATOM 1762 O O . ARG B 1 88 ? 44.839 9.263 64.031 1.00 14.06 85 ARG B O 1
ATOM 1770 N N . ASP B 1 89 ? 44.945 10.428 65.947 1.00 16.35 86 ASP B N 1
ATOM 1771 C CA . ASP B 1 89 ? 45.515 9.310 66.693 1.00 16.72 86 ASP B CA 1
ATOM 1772 C C . ASP B 1 89 ? 44.552 8.133 66.768 1.00 15.25 86 ASP B C 1
ATOM 1773 O O . ASP B 1 89 ? 45.006 6.998 66.750 1.00 15.68 86 ASP B O 1
ATOM 1778 N N . ASP B 1 90 ? 43.235 8.402 66.864 1.00 14.66 87 ASP B N 1
ATOM 1779 C CA . ASP B 1 90 ? 42.198 7.352 66.872 1.00 14.88 87 ASP B CA 1
ATOM 1780 C C . ASP B 1 90 ? 42.203 6.605 65.528 1.00 13.00 87 ASP B C 1
ATOM 1781 O O . ASP B 1 90 ? 42.136 5.377 65.508 1.00 12.43 87 ASP B O 1
ATOM 1786 N N . VAL B 1 91 ? 42.318 7.338 64.408 1.00 11.54 88 VAL B N 1
ATOM 1787 C CA . VAL B 1 91 ? 42.464 6.701 63.081 1.00 10.87 88 VAL B CA 1
ATOM 1788 C C . VAL B 1 91 ? 43.632 5.702 63.079 1.00 11.58 88 VAL B C 1
ATOM 1789 O O . VAL B 1 91 ? 43.481 4.540 62.684 1.00 11.98 88 VAL B O 1
ATOM 1793 N N . ASP B 1 92 ? 44.795 6.153 63.549 1.00 12.30 89 ASP B N 1
ATOM 1794 C CA . ASP B 1 92 ? 45.970 5.302 63.583 1.00 12.62 89 ASP B CA 1
ATOM 1795 C C . ASP B 1 92 ? 45.837 4.118 64.542 1.00 13.24 89 ASP B C 1
ATOM 1796 O O . ASP B 1 92 ? 46.237 3.010 64.193 1.00 15.00 89 ASP B O 1
ATOM 1801 N N . ARG B 1 93 ? 45.299 4.352 65.739 1.00 14.10 90 ARG B N 1
ATOM 1802 C CA . ARG B 1 93 ? 45.157 3.272 66.706 1.00 13.76 90 ARG B CA 1
ATOM 1803 C C . ARG B 1 93 ? 44.204 2.214 66.153 1.00 13.37 90 ARG B C 1
ATOM 1804 O O . ARG B 1 93 ? 44.489 1.017 66.217 1.00 15.40 90 ARG B O 1
ATOM 1812 N N . PHE B 1 94 ? 43.082 2.658 65.586 1.00 11.99 91 PHE B N 1
ATOM 1813 C CA . PHE B 1 94 ? 42.063 1.735 65.066 1.00 11.27 91 PHE B CA 1
ATOM 1814 C C . PHE B 1 94 ? 42.652 0.932 63.899 1.00 10.58 91 PHE B C 1
ATOM 1815 O O . PHE B 1 94 ? 42.589 -0.297 63.891 1.00 11.27 91 PHE B O 1
ATOM 1823 N N . ALA B 1 95 ? 43.245 1.615 62.923 1.00 10.82 92 ALA B N 1
ATOM 1824 C CA . ALA B 1 95 ? 43.773 0.915 61.750 1.00 10.65 92 ALA B CA 1
ATOM 1825 C C . ALA B 1 95 ? 44.967 0.017 62.103 1.00 11.81 92 ALA B C 1
ATOM 1826 O O . ALA B 1 95 ? 45.070 -1.109 61.596 1.00 12.83 92 ALA B O 1
ATOM 1828 N N . ASP B 1 96 ? 45.856 0.508 62.971 1.00 12.20 93 ASP B N 1
ATOM 1829 C CA . ASP B 1 96 ? 47.022 -0.304 63.390 1.00 13.81 93 ASP B CA 1
ATOM 1830 C C . ASP B 1 96 ? 46.549 -1.601 64.071 1.00 14.34 93 ASP B C 1
ATOM 1831 O O . ASP B 1 96 ? 47.118 -2.674 63.855 1.00 15.37 93 ASP B O 1
ATOM 1836 N N . THR B 1 97 ? 45.539 -1.473 64.932 1.00 12.39 94 THR B N 1
ATOM 1837 C CA . THR B 1 97 ? 44.982 -2.604 65.679 1.00 13.47 94 THR B CA 1
ATOM 1838 C C . THR B 1 97 ? 44.383 -3.596 64.695 1.00 13.15 94 THR B C 1
ATOM 1839 O O . THR B 1 97 ? 44.635 -4.805 64.797 1.00 14.62 94 THR B O 1
ATOM 1843 N N . ALA B 1 98 ? 43.609 -3.093 63.729 1.00 12.29 95 ALA B N 1
ATOM 1844 C CA . ALA B 1 98 ? 42.976 -3.974 62.744 1.00 11.40 95 ALA B CA 1
ATOM 1845 C C . ALA B 1 98 ? 44.031 -4.749 61.953 1.00 13.37 95 ALA B C 1
ATOM 1846 O O . ALA B 1 98 ? 43.908 -5.971 61.757 1.00 13.79 95 ALA B O 1
ATOM 1848 N N . LEU B 1 99 ? 45.084 -4.042 61.528 1.00 14.30 96 LEU B N 1
ATOM 1849 C CA . LEU B 1 99 ? 46.165 -4.662 60.757 1.00 15.43 96 LEU B CA 1
ATOM 1850 C C . LEU B 1 99 ? 46.941 -5.683 61.567 1.00 17.89 96 LEU B C 1
ATOM 1851 O O . LEU B 1 99 ? 47.384 -6.698 61.020 1.00 24.63 96 LEU B O 1
ATOM 1856 N N . GLY B 1 100 ? 47.094 -5.427 62.862 1.00 15.41 97 GLY B N 1
ATOM 1857 C CA . GLY B 1 100 ? 47.832 -6.343 63.734 1.00 19.51 97 GLY B CA 1
ATOM 1858 C C . GLY B 1 100 ? 47.009 -7.556 64.151 1.00 20.07 97 GLY B C 1
ATOM 1859 O O . GLY B 1 100 ? 47.548 -8.501 64.729 1.00 21.14 97 GLY B O 1
ATOM 1860 N N . ALA B 1 101 ? 45.706 -7.537 63.845 1.00 18.10 98 ALA B N 1
ATOM 1861 C CA . ALA B 1 101 ? 44.783 -8.592 64.262 1.00 20.45 98 ALA B CA 1
ATOM 1862 C C . ALA B 1 101 ? 44.238 -9.402 63.089 1.00 21.61 98 ALA B C 1
ATOM 1863 O O . ALA B 1 101 ? 43.232 -10.117 63.224 1.00 25.40 98 ALA B O 1
ATOM 1865 N N . GLY B 1 102 ? 44.908 -9.318 61.946 1.00 20.00 99 GLY B N 1
ATOM 1866 C CA . GLY B 1 102 ? 44.530 -10.141 60.812 1.00 23.23 99 GLY B CA 1
ATOM 1867 C C . GLY B 1 102 ? 43.890 -9.377 59.682 1.00 19.85 99 GLY B C 1
ATOM 1868 O O . GLY B 1 102 ? 43.627 -9.955 58.628 1.00 19.94 99 GLY B O 1
ATOM 1869 N N . GLY B 1 103 ? 43.649 -8.078 59.888 1.00 16.17 100 GLY B N 1
ATOM 1870 C CA . GLY B 1 103 ? 43.256 -7.212 58.775 1.00 15.33 100 GLY B CA 1
ATOM 1871 C C . GLY B 1 103 ? 44.380 -7.046 57.756 1.00 15.88 100 GLY B C 1
ATOM 1872 O O . GLY B 1 103 ? 45.550 -7.246 58.067 1.00 18.75 100 GLY B O 1
ATOM 1873 N N . THR B 1 104 ? 44.029 -6.705 56.523 1.00 15.13 101 THR B N 1
ATOM 1874 C CA . THR B 1 104 ? 45.039 -6.512 55.477 1.00 17.53 101 THR B CA 1
ATOM 1875 C C . THR B 1 104 ? 44.896 -5.131 54.834 1.00 16.78 101 THR B C 1
ATOM 1876 O O . THR B 1 104 ? 43.807 -4.555 54.793 1.00 15.04 101 THR B O 1
ATOM 1880 N N . VAL B 1 105 ? 46.001 -4.586 54.342 1.00 22.17 102 VAL B N 1
ATOM 1881 C CA . VAL B 1 105 ? 46.003 -3.244 53.773 1.00 22.99 102 VAL B CA 1
ATOM 1882 C C . VAL B 1 105 ? 45.056 -3.147 52.578 1.00 19.71 102 VAL B C 1
ATOM 1883 O O . VAL B 1 105 ? 45.020 -4.053 51.751 1.00 23.69 102 VAL B O 1
ATOM 1887 N N . ALA B 1 106 ? 44.261 -2.089 52.516 1.00 19.81 103 ALA B N 1
ATOM 1888 C CA . ALA B 1 106 ? 43.349 -1.871 51.367 1.00 18.52 103 ALA B CA 1
ATOM 1889 C C . ALA B 1 106 ? 43.833 -0.794 50.402 1.00 22.03 103 ALA B C 1
ATOM 1890 O O . ALA B 1 106 ? 43.770 -0.984 49.186 1.00 31.69 103 ALA B O 1
ATOM 1892 N N . ARG B 1 107 ? 44.262 0.343 50.942 1.00 16.77 104 ARG B N 1
ATOM 1893 C CA . ARG B 1 107 ? 44.718 1.511 50.163 1.00 16.86 104 ARG B CA 1
ATOM 1894 C C . ARG B 1 107 ? 45.676 2.280 51.065 1.00 16.96 104 ARG B C 1
ATOM 1895 O O . ARG B 1 107 ? 45.617 2.139 52.277 1.00 15.75 104 ARG B O 1
ATOM 1903 N N . ASP B 1 108 ? 46.576 3.077 50.495 1.00 17.79 105 ASP B N 1
ATOM 1904 C CA . ASP B 1 108 ? 47.432 3.939 51.329 1.00 19.87 105 ASP B CA 1
ATOM 1905 C C . ASP B 1 108 ? 46.569 4.864 52.212 1.00 17.56 105 ASP B C 1
ATOM 1906 O O . ASP B 1 108 ? 45.444 5.205 51.830 1.00 17.23 105 ASP B O 1
ATOM 1911 N N . PRO B 1 109 ? 47.102 5.288 53.380 1.00 18.29 106 PRO B N 1
ATOM 1912 C CA . PRO B 1 109 ? 46.409 6.284 54.185 1.00 16.62 106 PRO B CA 1
ATOM 1913 C C . PRO B 1 109 ? 46.144 7.519 53.359 1.00 17.50 106 PRO B C 1
ATOM 1914 O O . PRO B 1 109 ? 47.008 7.938 52.554 1.00 20.32 106 PRO B O 1
ATOM 1942 N N . ASP B 1 111 ? 45.555 11.395 53.624 1.00 18.16 108 ASP B N 1
ATOM 1943 C CA . ASP B 1 111 ? 45.674 12.572 54.483 1.00 18.14 108 ASP B CA 1
ATOM 1944 C C . ASP B 1 111 ? 45.380 13.816 53.644 1.00 19.24 108 ASP B C 1
ATOM 1945 O O . ASP B 1 111 ? 46.212 14.253 52.831 1.00 21.67 108 ASP B O 1
ATOM 1950 N N . TYR B 1 112 ? 44.180 14.365 53.820 1.00 19.46 109 TYR B N 1
ATOM 1951 C CA . TYR B 1 112 ? 43.814 15.640 53.183 1.00 21.04 109 TYR B CA 1
ATOM 1952 C C . TYR B 1 112 ? 43.980 16.825 54.141 1.00 20.87 109 TYR B C 1
ATOM 1953 O O . TYR B 1 112 ? 43.653 17.951 53.795 1.00 23.78 109 TYR B O 1
ATOM 1962 N N . GLY B 1 113 ? 44.477 16.570 55.347 1.00 19.99 110 GLY B N 1
ATOM 1963 C CA . GLY B 1 113 ? 44.705 17.644 56.316 1.00 19.44 110 GLY B CA 1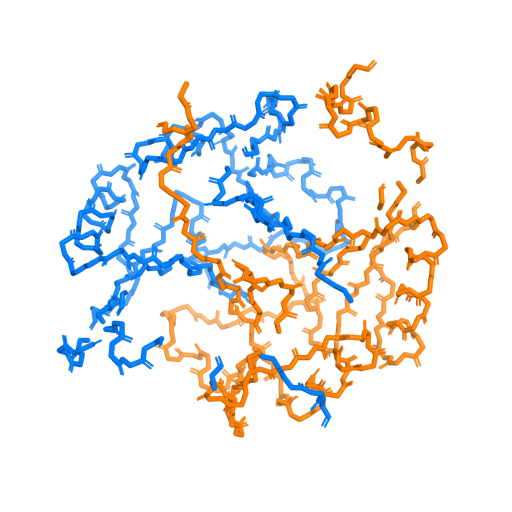
ATOM 1964 C C . GLY B 1 113 ? 43.454 17.899 57.135 1.00 16.72 110 GLY B C 1
ATOM 1965 O O . GLY B 1 113 ? 43.460 17.695 58.355 1.00 18.80 110 GLY B O 1
ATOM 1966 N N . PHE B 1 114 ? 42.373 18.294 56.462 1.00 17.60 111 PHE B N 1
ATOM 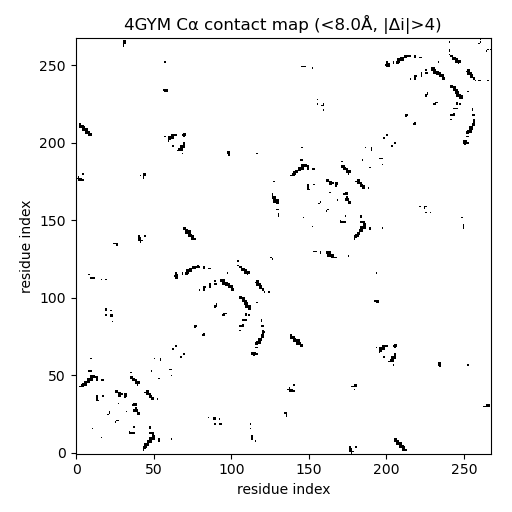1967 C CA . PHE B 1 114 ? 41.074 18.468 57.125 1.00 16.35 111 PHE B CA 1
ATOM 1968 C C . PHE B 1 114 ? 40.360 17.133 57.319 1.00 15.46 111 PHE B C 1
ATOM 1969 O O . PHE B 1 114 ? 39.345 17.067 58.006 1.00 15.97 111 PHE B O 1
ATOM 1993 N N . TYR B 1 116 ? 41.460 12.705 57.536 1.00 12.22 113 TYR B N 1
ATOM 1994 C CA . TYR B 1 116 ? 42.504 11.685 57.574 1.00 12.25 113 TYR B CA 1
ATOM 1995 C C . TYR B 1 116 ? 41.838 10.343 57.744 1.00 12.15 113 TYR B C 1
ATOM 1996 O O . TYR B 1 116 ? 41.086 10.134 58.699 1.00 12.45 113 TYR B O 1
ATOM 2005 N N . GLY B 1 117 ? 42.110 9.439 56.809 1.00 11.33 114 GLY B N 1
ATOM 2006 C CA . GLY B 1 117 ? 41.506 8.097 56.849 1.00 11.89 114 GLY B CA 1
ATOM 2007 C C . GLY B 1 117 ? 42.482 6.988 56.528 1.00 11.46 114 GLY B C 1
ATOM 2008 O O . GLY B 1 117 ? 43.442 7.183 55.767 1.00 12.50 114 GLY B O 1
ATOM 2009 N N . ARG B 1 118 ? 42.207 5.817 57.088 1.00 10.70 115 ARG B N 1
ATOM 2010 C CA . ARG B 1 118 ? 42.940 4.599 56.735 1.00 10.44 115 ARG B CA 1
ATOM 2011 C C . ARG B 1 118 ? 41.952 3.479 56.494 1.00 11.67 115 ARG B C 1
ATOM 2012 O O . ARG B 1 118 ? 40.842 3.502 57.016 1.00 13.86 115 ARG B O 1
ATOM 2020 N N . SER B 1 119 ? 42.347 2.502 55.707 1.00 11.13 116 SER B N 1
ATOM 2021 C CA . SER B 1 119 ? 41.427 1.444 55.293 1.00 11.02 116 SER B CA 1
ATOM 2022 C C . SER B 1 119 ? 42.083 0.078 55.372 1.00 11.87 116 SER B C 1
ATOM 2023 O O . SER B 1 119 ? 43.319 -0.060 55.276 1.00 16.55 116 SER B O 1
ATOM 2026 N N . PHE B 1 120 ? 41.252 -0.940 55.517 1.00 9.32 117 PHE B N 1
ATOM 2027 C CA . PHE B 1 120 ? 41.745 -2.322 55.615 1.00 9.00 117 PHE B CA 1
ATOM 2028 C C . PHE B 1 120 ? 40.638 -3.271 55.202 1.00 8.62 117 PHE B C 1
ATOM 2029 O O . PHE B 1 120 ? 39.478 -2.914 55.227 1.00 9.84 117 PHE B O 1
ATOM 2037 N N . HIS B 1 121 ? 41.010 -4.482 54.821 1.00 9.49 118 HIS B N 1
ATOM 2038 C CA . HIS B 1 121 ? 40.029 -5.544 54.597 1.00 9.97 118 HIS B CA 1
ATOM 2039 C C . HIS B 1 121 ? 39.995 -6.369 55.829 1.00 9.64 118 HIS B C 1
ATOM 2040 O O . HIS B 1 121 ? 41.058 -6.679 56.409 1.00 11.89 118 HIS B O 1
ATOM 2047 N N . ASP B 1 122 ? 38.790 -6.726 56.264 1.00 8.98 119 ASP B N 1
ATOM 2048 C CA . ASP B 1 122 ? 38.656 -7.460 57.536 1.00 8.73 119 ASP B CA 1
ATOM 2049 C C . ASP B 1 122 ? 38.936 -8.961 57.323 1.00 9.60 119 ASP B C 1
ATOM 2050 O O . ASP B 1 122 ? 39.421 -9.337 56.257 1.00 10.50 119 ASP B O 1
ATOM 2055 N N . LEU B 1 123 ? 38.674 -9.816 58.326 1.00 9.49 120 LEU B N 1
ATOM 2056 C CA . LEU B 1 123 ? 39.032 -11.239 58.190 1.00 10.10 120 LEU B CA 1
ATOM 2057 C C . LEU B 1 123 ? 38.327 -11.940 57.030 1.00 10.13 120 LEU B C 1
ATOM 2058 O O . LEU B 1 123 ? 38.803 -12.979 56.532 1.00 13.25 120 LEU B O 1
ATOM 2063 N N . ASP B 1 124 ? 37.214 -11.355 56.585 1.00 10.10 121 ASP B N 1
ATOM 2064 C CA . ASP B 1 124 ? 36.418 -11.909 55.516 1.00 9.75 121 ASP B CA 1
ATOM 2065 C C . ASP B 1 124 ? 36.550 -11.119 54.230 1.00 10.77 121 ASP B C 1
ATOM 2066 O O . ASP B 1 124 ? 35.805 -11.337 53.267 1.00 13.37 121 ASP B O 1
ATOM 2071 N N . GLY B 1 125 ? 37.490 -10.184 54.227 1.00 9.45 122 GLY B N 1
ATOM 2072 C CA . GLY B 1 125 ? 37.747 -9.357 53.041 1.00 9.59 122 GLY B CA 1
ATOM 2073 C C . GLY B 1 125 ? 36.865 -8.122 52.885 1.00 9.02 122 GLY B C 1
ATOM 2074 O O . GLY B 1 125 ? 37.066 -7.337 51.956 1.00 11.07 122 GLY B O 1
ATOM 2075 N N . HIS B 1 126 ? 35.908 -7.918 53.792 1.00 8.43 123 HIS B N 1
ATOM 2076 C CA . HIS B 1 126 ? 35.092 -6.697 53.671 1.00 8.01 123 HIS B CA 1
ATOM 2077 C C . HIS B 1 126 ? 35.935 -5.477 53.925 1.00 8.00 123 HIS B C 1
ATOM 2078 O O . HIS B 1 126 ? 36.767 -5.452 54.850 1.00 8.45 123 HIS B O 1
ATOM 2085 N N A LEU B 1 127 ? 35.716 -4.449 53.116 0.50 8.02 124 LEU B N 1
ATOM 2086 N N B LEU B 1 127 ? 35.724 -4.450 53.108 0.50 8.16 124 LEU B N 1
ATOM 2087 C CA A LEU B 1 127 ? 36.567 -3.273 53.153 0.50 8.21 124 LEU B CA 1
ATOM 2088 C CA B LEU B 1 127 ? 36.569 -3.263 53.136 0.50 8.43 124 LEU B CA 1
ATOM 2089 C C A LEU B 1 127 ? 36.022 -2.231 54.117 0.50 8.33 124 LEU B C 1
ATOM 2090 C C B LEU B 1 127 ? 36.031 -2.217 54.102 0.50 8.28 124 LEU B C 1
ATOM 2091 O O A LEU B 1 127 ? 34.867 -1.810 53.999 0.50 9.69 124 LEU B O 1
ATOM 2092 O O B LEU B 1 127 ? 34.888 -1.775 53.967 0.50 8.94 124 LEU B O 1
ATOM 2101 N N . TRP B 1 128 ? 36.843 -1.872 55.102 1.00 8.68 125 TRP B N 1
ATOM 2102 C CA . TRP B 1 128 ? 36.506 -0.856 56.122 1.00 8.25 125 TRP B CA 1
ATOM 2103 C C . TRP B 1 128 ? 37.394 0.345 56.019 1.00 8.03 125 TRP B C 1
ATOM 2104 O O . TRP B 1 128 ? 38.572 0.224 55.619 1.00 9.78 125 TRP B O 1
ATOM 2115 N N A GLU B 1 129 ? 36.854 1.509 56.378 0.50 8.13 126 GLU B N 1
ATOM 2116 N N B GLU B 1 129 ? 36.860 1.505 56.382 0.50 8.15 126 GLU B N 1
ATOM 2117 C CA A GLU B 1 129 ? 37.636 2.748 56.529 0.50 8.94 126 GLU B CA 1
ATOM 2118 C CA B GLU B 1 129 ? 37.685 2.695 56.578 0.50 8.95 126 GLU B CA 1
ATOM 2119 C C A GLU B 1 129 ? 37.375 3.332 57.910 0.50 8.94 126 GLU B C 1
ATOM 2120 C C B GLU B 1 129 ? 37.389 3.297 57.933 0.50 9.03 126 GLU B C 1
ATOM 2121 O O A GLU B 1 129 ? 36.275 3.200 58.429 0.50 9.98 126 GLU B O 1
ATOM 2122 O O B GLU B 1 129 ? 36.290 3.149 58.452 0.50 10.08 126 GLU B O 1
ATOM 2133 N N . VAL B 1 130 ? 38.394 3.940 58.512 1.00 9.48 127 VAL B N 1
ATOM 2134 C CA . VAL B 1 130 ? 38.220 4.720 59.737 1.00 9.31 127 VAL B CA 1
ATOM 2135 C C . VAL B 1 130 ? 38.727 6.097 59.377 1.00 9.65 127 VAL B C 1
ATOM 2136 O O . VAL B 1 130 ? 39.829 6.231 58.839 1.00 10.50 127 VAL B O 1
ATOM 2164 N N . TRP B 1 132 ? 38.794 10.505 60.320 1.00 11.33 129 TRP B N 1
ATOM 2165 C CA . TRP B 1 132 ? 38.566 11.701 61.120 1.00 11.38 129 TRP B CA 1
ATOM 2166 C C . TRP B 1 132 ? 38.420 12.859 60.171 1.00 12.12 129 TRP B C 1
ATOM 2167 O O . TRP B 1 132 ? 39.085 12.919 59.134 1.00 13.54 129 TRP B O 1
ATOM 2194 N N . SER B 1 134 ? 37.851 17.312 60.446 1.00 15.49 131 SER B N 1
ATOM 2195 C CA . SER B 1 134 ? 37.750 18.472 61.348 1.00 16.55 131 SER B CA 1
ATOM 2196 C C . SER B 1 134 ? 36.322 19.012 61.427 1.00 17.74 131 SER B C 1
ATOM 2197 O O . SER B 1 134 ? 35.514 18.798 60.523 1.00 17.65 131 SER B O 1
ATOM 2200 N N . ALA B 1 135 ? 36.018 19.718 62.514 1.00 20.06 132 ALA B N 1
ATOM 2201 C CA . ALA B 1 135 ? 34.695 20.334 62.678 1.00 21.93 132 ALA B CA 1
ATOM 2202 C C . ALA B 1 135 ? 34.372 21.238 61.496 1.00 22.46 132 ALA B C 1
ATOM 2203 O O . ALA B 1 135 ? 33.236 21.291 61.016 1.00 26.76 132 ALA B O 1
ATOM 2205 N N . GLU B 1 136 ? 35.383 21.960 61.038 1.00 20.38 133 GLU B N 1
ATOM 2206 C CA . GLU B 1 136 ? 35.241 22.837 59.889 1.00 24.34 133 GLU B CA 1
ATOM 2207 C C . GLU B 1 136 ? 34.822 22.062 58.616 1.00 23.70 133 GLU B C 1
ATOM 2208 O O . GLU B 1 136 ? 33.915 22.495 57.887 1.00 26.95 133 GLU B O 1
ATOM 2214 N N . ALA B 1 137 ? 35.452 20.910 58.367 1.00 20.70 134 ALA B N 1
ATOM 2215 C CA . ALA B 1 137 ? 35.105 20.098 57.201 1.00 20.19 134 ALA B CA 1
ATOM 2216 C C . ALA B 1 137 ? 33.707 19.501 57.357 1.00 23.09 134 ALA B C 1
ATOM 2217 O O . ALA B 1 137 ? 32.952 19.434 56.376 1.00 28.56 134 ALA B O 1
ATOM 2219 N N . VAL B 1 138 ? 33.348 19.096 58.580 1.00 22.71 135 VAL B N 1
ATOM 2220 C CA . VAL B 1 138 ? 32.010 18.520 58.835 1.00 28.88 135 VAL B CA 1
ATOM 2221 C C . VAL B 1 138 ? 30.906 19.538 58.532 1.00 33.57 135 VAL B C 1
ATOM 2222 O O . VAL B 1 138 ? 29.858 19.166 58.021 1.00 40.96 135 VAL B O 1
ATOM 2226 N N A GLU B 1 139 ? 31.127 20.805 58.875 0.50 31.01 136 GLU B N 1
ATOM 2227 N N B GLU B 1 139 ? 31.177 20.812 58.814 0.50 30.55 136 GLU B N 1
ATOM 2228 C CA A GLU B 1 139 ? 30.125 21.833 58.610 0.50 39.64 136 GLU B CA 1
ATOM 2229 C CA B GLU B 1 139 ? 30.180 21.875 58.696 0.50 38.85 136 GLU B CA 1
ATOM 2230 C C A GLU B 1 139 ? 30.156 22.249 57.146 0.50 39.11 136 GLU B C 1
ATOM 2231 C C B GLU B 1 139 ? 30.213 22.618 57.349 0.50 40.29 136 GLU B C 1
ATOM 2232 O O A GLU B 1 139 ? 29.123 22.270 56.470 0.50 41.84 136 GLU B O 1
ATOM 2233 O O B GLU B 1 139 ? 29.216 23.229 56.948 0.50 47.37 136 GLU B O 1
ATOM 2244 N N . GLN B 1 140 ? 31.353 22.563 56.661 1.00 37.98 137 GLN B N 1
ATOM 2245 C CA . GLN B 1 140 ? 31.520 23.170 55.339 1.00 43.51 137 GLN B CA 1
ATOM 2246 C C . GLN B 1 140 ? 31.510 22.180 54.173 1.00 37.55 137 GLN B C 1
ATOM 2247 O O . GLN B 1 140 ? 31.160 22.547 53.053 1.00 37.74 137 GLN B O 1
ATOM 2253 N N . GLY B 1 141 ? 31.906 20.938 54.435 1.00 33.89 138 GLY B N 1
ATOM 2254 C CA . GLY B 1 141 ? 32.047 19.939 53.384 1.00 33.41 138 GLY B CA 1
ATOM 2255 C C . GLY B 1 141 ? 33.461 20.005 52.838 1.00 37.81 138 GLY B C 1
ATOM 2256 O O . GLY B 1 141 ? 34.106 21.047 52.924 1.00 34.73 138 GLY B O 1
ATOM 2257 N N . PRO B 1 142 ? 33.955 18.890 52.276 1.00 39.59 139 PRO B N 1
ATOM 2258 C CA . PRO B 1 142 ? 35.332 18.830 51.776 1.00 41.40 139 PRO B CA 1
ATOM 2259 C C . PRO B 1 142 ? 35.579 19.784 50.605 1.00 49.66 139 PRO B C 1
ATOM 2260 O O . PRO B 1 142 ? 36.684 20.328 50.485 1.00 49.22 139 PRO B O 1
ATOM 2264 N N . ALA B 1 143 ? 34.549 19.992 49.777 1.00 50.39 140 ALA B N 1
ATOM 2265 C CA . ALA B 1 143 ? 34.627 20.846 48.588 1.00 57.81 140 ALA B CA 1
ATOM 2266 C C . ALA B 1 143 ? 35.113 22.258 48.902 1.00 43.31 140 ALA B C 1
ATOM 2267 O O . ALA B 1 143 ? 35.921 22.811 48.161 1.00 49.21 140 ALA B O 1
ATOM 2269 N N . ASP B 1 144 ? 34.634 22.835 50.000 1.00 57.66 141 ASP B N 1
ATOM 2270 C CA . ASP B 1 144 ? 35.049 24.184 50.396 1.00 60.57 141 ASP B CA 1
ATOM 2271 C C . ASP B 1 144 ? 36.414 24.246 51.084 1.00 62.80 141 ASP B C 1
ATOM 2272 O O . ASP B 1 144 ? 37.025 25.317 51.158 1.00 59.89 141 ASP B O 1
#

B-factor: mean 16.91, std 9.44, range [6.37, 81.52]

Solvent-accessible surface area: 12710 Å² total